Protein AF-A0A2T7PDR0-F1 (afdb_monomer)

Mean predicted aligned error: 11.72 Å

Secondary structure (DSSP, 8-state):
-------------PPPPPSS-SSEEGGG--TT-SEEEEEEE-TT-HHHHHHHHHHHHHHHHH-TTTEEEEEEE---TT-TTTSSSSHHHHHHHHHHHHTTTTHHHHHHHHHHTGGGGSTTTTTT--HHHHHHHHHHHHHHTT--HHHHHHHHTSHHHHHHHHHHHHHHHTS-TTHHHHHHHHHHHHHHHHHHHHHHHHHHTT-

Structure (mmCIF, N/CA/C/O backbone):
data_AF-A0A2T7PDR0-F1
#
_entry.id   AF-A0A2T7PDR0-F1
#
loop_
_atom_site.group_PDB
_atom_site.id
_atom_site.type_symbol
_atom_site.label_atom_id
_atom_site.label_alt_id
_atom_site.label_comp_id
_atom_site.label_asym_id
_atom_site.label_entity_id
_atom_site.label_seq_id
_atom_site.pdbx_PDB_ins_code
_atom_site.Cartn_x
_atom_site.Cartn_y
_atom_site.Cartn_z
_atom_site.occupancy
_atom_site.B_iso_or_equiv
_atom_site.auth_seq_id
_atom_site.auth_comp_id
_atom_site.auth_asym_id
_atom_site.auth_atom_id
_atom_site.pdbx_PDB_model_num
ATOM 1 N N . MET A 1 1 ? 4.004 51.619 28.335 1.00 43.44 1 MET A N 1
ATOM 2 C CA . MET A 1 1 ? 4.003 51.213 26.914 1.00 43.44 1 MET A CA 1
ATOM 3 C C . MET A 1 1 ? 4.763 49.902 26.809 1.00 43.44 1 MET A C 1
ATOM 5 O O . MET A 1 1 ? 5.969 49.913 27.007 1.00 43.44 1 MET A O 1
ATOM 9 N N . ALA A 1 2 ? 4.070 48.774 26.643 1.00 50.12 2 ALA A N 1
ATOM 10 C CA . ALA A 1 2 ? 4.710 47.463 26.528 1.00 50.12 2 ALA A CA 1
ATOM 11 C C . ALA A 1 2 ? 5.009 47.184 25.049 1.00 50.12 2 ALA A C 1
ATOM 13 O O . ALA A 1 2 ? 4.094 47.165 24.228 1.00 50.12 2 ALA A O 1
ATOM 14 N N . VAL A 1 3 ? 6.287 47.017 24.711 1.00 56.81 3 VAL A N 1
ATOM 15 C CA . VAL A 1 3 ? 6.728 46.675 23.355 1.00 56.81 3 VAL A CA 1
ATOM 16 C C . VAL A 1 3 ? 6.705 45.155 23.226 1.00 56.81 3 VAL A C 1
ATOM 18 O O . VAL A 1 3 ? 7.465 44.462 23.897 1.00 56.81 3 VAL A O 1
ATOM 21 N N . VAL A 1 4 ? 5.813 44.634 22.385 1.00 63.81 4 VAL A N 1
ATOM 22 C CA . VAL A 1 4 ? 5.743 43.206 22.054 1.00 63.81 4 VAL A CA 1
ATOM 23 C C . VAL A 1 4 ? 6.653 42.950 20.854 1.00 63.81 4 VAL A C 1
ATOM 25 O O . VAL A 1 4 ? 6.378 43.415 19.751 1.00 63.81 4 VAL A O 1
ATOM 28 N N . PHE A 1 5 ? 7.748 42.219 21.066 1.00 59.38 5 PHE A N 1
ATOM 29 C CA . PHE A 1 5 ? 8.613 41.739 19.988 1.00 59.38 5 PHE A CA 1
ATOM 30 C C . PHE A 1 5 ? 8.016 40.466 19.378 1.00 59.38 5 PHE A C 1
ATOM 32 O O . PHE A 1 5 ? 8.032 39.400 19.993 1.00 59.38 5 PHE A O 1
ATOM 39 N N . MET A 1 6 ? 7.486 40.574 18.159 1.00 68.19 6 MET A N 1
ATOM 40 C CA . MET A 1 6 ? 7.024 39.426 17.381 1.00 68.19 6 MET A CA 1
ATOM 41 C C . MET A 1 6 ? 8.220 38.766 16.688 1.00 68.19 6 MET A C 1
ATOM 43 O O . MET A 1 6 ? 8.761 39.285 15.714 1.00 68.19 6 MET A O 1
ATOM 47 N N . VAL A 1 7 ? 8.647 37.615 17.205 1.00 69.06 7 VAL A N 1
ATOM 48 C CA . VAL A 1 7 ? 9.691 36.790 16.585 1.00 69.06 7 VAL A CA 1
ATOM 49 C C . VAL A 1 7 ? 9.071 36.024 15.414 1.00 69.06 7 VAL A C 1
ATOM 51 O O . VAL A 1 7 ? 8.406 35.006 15.599 1.00 69.06 7 VAL A O 1
ATOM 54 N N . MET A 1 8 ? 9.276 36.527 14.195 1.00 64.69 8 MET A N 1
ATOM 55 C CA . MET A 1 8 ? 8.951 35.811 12.958 1.00 64.69 8 MET A CA 1
ATOM 56 C C . MET A 1 8 ? 9.948 34.664 12.770 1.00 64.69 8 MET A C 1
ATOM 58 O O . MET A 1 8 ? 11.078 34.865 12.328 1.00 64.69 8 MET A O 1
ATOM 62 N N . THR A 1 9 ? 9.545 33.447 13.125 1.00 66.12 9 THR A N 1
ATOM 63 C CA . THR A 1 9 ? 10.311 32.240 12.808 1.00 66.12 9 THR A CA 1
ATOM 64 C C . THR A 1 9 ? 10.103 31.886 11.336 1.00 66.12 9 THR A C 1
ATOM 66 O O . THR A 1 9 ? 8.992 31.590 10.902 1.00 66.12 9 THR A O 1
ATOM 69 N N . LEU A 1 10 ? 11.184 31.913 10.551 1.00 59.59 10 LEU A N 1
ATOM 70 C CA . LEU A 1 10 ? 11.212 31.366 9.193 1.00 59.59 10 LEU A CA 1
ATOM 71 C C . LEU A 1 10 ? 11.033 29.844 9.270 1.00 59.59 10 LEU A C 1
ATOM 73 O O . LEU A 1 10 ? 11.993 29.092 9.429 1.00 59.59 10 LEU A O 1
ATOM 77 N N . ALA A 1 11 ? 9.789 29.379 9.174 1.00 61.62 11 ALA A N 1
ATOM 78 C CA . ALA A 1 11 ? 9.500 27.969 8.979 1.00 61.62 11 ALA A CA 1
ATOM 79 C C . ALA A 1 11 ? 9.901 27.585 7.546 1.00 61.62 11 ALA A C 1
ATOM 81 O O . ALA A 1 11 ? 9.214 27.918 6.581 1.00 61.62 11 ALA A O 1
ATOM 82 N N . GLY A 1 12 ? 11.033 26.896 7.394 1.00 59.09 12 GLY A N 1
ATOM 83 C CA . GLY A 1 12 ? 11.427 26.310 6.117 1.00 59.09 12 GLY A CA 1
ATOM 84 C C . GLY A 1 12 ? 10.388 25.280 5.667 1.00 59.09 12 GLY A C 1
ATOM 85 O O . GLY A 1 12 ? 10.304 24.194 6.231 1.00 59.09 12 GLY A O 1
ATOM 86 N N . GLY A 1 13 ? 9.604 25.607 4.638 1.00 60.50 13 GLY A N 1
ATOM 87 C CA . GLY A 1 13 ? 8.587 24.727 4.046 1.00 60.50 13 GLY A CA 1
ATOM 88 C C . GLY A 1 13 ? 9.142 23.591 3.176 1.00 60.50 13 GLY A C 1
ATOM 89 O O . GLY A 1 13 ? 8.395 23.013 2.387 1.00 60.50 13 GLY A O 1
ATOM 90 N N . GLN A 1 14 ? 10.438 23.278 3.281 1.00 64.31 14 GLN A N 1
ATOM 91 C CA . GLN A 1 14 ? 11.083 22.240 2.478 1.00 64.31 14 GLN A CA 1
ATOM 92 C C . GLN A 1 14 ? 10.434 20.884 2.785 1.00 64.31 14 GLN A C 1
ATOM 94 O O . GLN A 1 14 ? 10.321 20.476 3.944 1.00 64.31 14 GLN A O 1
ATOM 99 N N . VAL A 1 15 ? 10.010 20.162 1.745 1.00 64.44 15 VAL A N 1
ATOM 100 C CA . VAL A 1 15 ? 9.604 18.762 1.904 1.00 64.44 15 VAL A CA 1
ATOM 101 C C . VAL A 1 15 ? 10.822 17.985 2.418 1.00 64.44 15 VAL A C 1
ATOM 103 O O . VAL A 1 15 ? 11.868 18.043 1.768 1.00 64.44 15 VAL A O 1
ATOM 106 N N . PRO A 1 16 ? 10.729 17.287 3.566 1.00 69.56 16 PRO A N 1
ATOM 107 C CA . PRO A 1 16 ? 11.837 16.486 4.063 1.00 69.56 16 PRO A CA 1
ATOM 108 C C . PRO A 1 16 ? 12.262 15.487 2.991 1.00 69.56 16 PRO A C 1
ATOM 110 O O . PRO A 1 16 ? 11.405 14.808 2.419 1.00 69.56 16 PRO A O 1
ATOM 113 N N . ILE A 1 17 ? 13.567 15.389 2.726 1.00 67.50 17 ILE A N 1
ATOM 114 C CA . ILE A 1 17 ? 14.097 14.362 1.828 1.00 67.50 17 ILE A CA 1
ATOM 115 C C . ILE A 1 17 ? 13.779 13.006 2.472 1.00 67.50 17 ILE A C 1
ATOM 117 O O . ILE A 1 17 ? 14.203 12.766 3.607 1.00 67.50 17 ILE A O 1
ATOM 121 N N . PRO A 1 18 ? 13.008 12.128 1.807 1.00 63.66 18 PRO A N 1
ATOM 122 C CA . PRO A 1 18 ? 12.705 10.819 2.357 1.00 63.66 18 PRO A CA 1
ATOM 123 C C . PRO A 1 18 ? 14.008 10.050 2.634 1.00 63.66 18 PRO A C 1
ATOM 125 O O . PRO A 1 18 ? 14.889 10.032 1.775 1.00 63.66 18 PRO A O 1
ATOM 128 N N . PRO A 1 19 ? 14.144 9.371 3.788 1.00 60.72 19 PRO A N 1
ATOM 129 C CA . PRO A 1 19 ? 15.370 8.641 4.137 1.00 60.72 19 PRO A CA 1
ATOM 130 C C . PRO A 1 19 ? 15.629 7.422 3.235 1.00 60.72 19 PRO A C 1
ATOM 132 O O . PRO A 1 19 ? 16.690 6.811 3.294 1.00 60.72 19 PRO A O 1
ATOM 135 N N . ARG A 1 20 ? 14.647 7.045 2.412 1.00 64.50 20 ARG A N 1
ATOM 136 C CA . ARG A 1 20 ? 14.706 5.967 1.426 1.00 64.50 20 ARG A CA 1
ATOM 137 C C . ARG A 1 20 ? 13.924 6.381 0.185 1.00 64.50 20 ARG A C 1
ATOM 139 O O . ARG A 1 20 ? 13.028 7.217 0.301 1.00 64.50 20 ARG A O 1
ATOM 146 N N . HIS A 1 21 ? 14.215 5.768 -0.966 1.00 67.31 21 HIS A N 1
ATOM 147 C CA . HIS A 1 21 ? 13.432 5.987 -2.185 1.00 67.31 21 HIS A CA 1
ATOM 148 C C . HIS A 1 21 ? 11.940 5.845 -1.864 1.00 67.31 21 HIS A C 1
ATOM 150 O O . HIS A 1 21 ? 11.524 4.862 -1.243 1.00 67.31 21 HIS A O 1
ATOM 156 N N . ALA A 1 22 ? 11.155 6.861 -2.218 1.00 74.19 22 ALA A N 1
ATOM 157 C CA . ALA A 1 22 ? 9.724 6.832 -1.976 1.00 74.19 22 ALA A CA 1
ATOM 158 C C . ALA A 1 22 ? 9.095 5.669 -2.770 1.00 74.19 22 ALA A C 1
ATOM 160 O O . ALA A 1 22 ? 9.606 5.269 -3.819 1.00 74.19 22 ALA A O 1
ATOM 161 N N . GLY A 1 23 ? 8.006 5.107 -2.243 1.00 87.50 23 GLY A N 1
ATOM 162 C CA . GLY A 1 23 ? 7.269 4.013 -2.877 1.00 87.50 23 GLY A CA 1
ATOM 163 C C . GLY A 1 23 ? 7.659 2.601 -2.423 1.00 87.50 23 GLY A C 1
ATOM 164 O O . GLY A 1 23 ? 8.516 2.395 -1.561 1.00 87.50 23 GLY A O 1
ATOM 165 N N . PHE A 1 24 ? 6.953 1.625 -2.987 1.00 91.81 24 PHE A N 1
ATOM 166 C CA . PHE A 1 24 ? 6.992 0.211 -2.630 1.00 91.81 24 PHE A CA 1
ATOM 167 C C . PHE A 1 24 ? 7.336 -0.624 -3.864 1.00 91.81 24 PHE A C 1
ATOM 169 O O . PHE A 1 24 ? 6.606 -0.619 -4.858 1.00 91.81 24 PHE A O 1
ATOM 176 N N . VAL A 1 25 ? 8.445 -1.353 -3.809 1.00 93.38 25 VAL A N 1
ATOM 177 C CA . VAL A 1 25 ? 8.973 -2.103 -4.957 1.00 93.38 25 VAL A CA 1
ATOM 178 C C . VAL A 1 25 ? 8.305 -3.467 -5.049 1.00 93.38 25 VAL A C 1
ATOM 180 O O . VAL A 1 25 ? 8.249 -4.201 -4.064 1.00 93.38 25 VAL A O 1
ATOM 183 N N . TYR A 1 26 ? 7.804 -3.825 -6.229 1.00 94.25 26 TYR A N 1
ATOM 184 C CA . TYR A 1 26 ? 7.233 -5.149 -6.451 1.00 94.25 26 TYR A CA 1
ATOM 185 C C . TYR A 1 26 ? 8.330 -6.207 -6.602 1.00 94.25 26 TYR A C 1
ATOM 187 O O . TYR A 1 26 ? 9.255 -6.013 -7.390 1.00 94.25 26 TYR A O 1
ATOM 195 N N . ARG A 1 27 ? 8.217 -7.327 -5.868 1.00 89.81 27 ARG A N 1
ATOM 196 C CA . ARG A 1 27 ? 9.061 -8.538 -6.007 1.00 89.81 27 ARG A CA 1
ATOM 197 C C . ARG A 1 27 ? 10.569 -8.258 -6.121 1.00 89.81 27 ARG A C 1
ATOM 199 O O . ARG A 1 27 ? 11.257 -8.895 -6.909 1.00 89.81 27 ARG A O 1
ATOM 206 N N . CYS A 1 28 ? 11.075 -7.297 -5.346 1.00 86.56 28 CYS A N 1
ATOM 207 C CA . CYS A 1 28 ? 12.492 -6.918 -5.352 1.00 86.56 28 CYS A CA 1
ATOM 208 C C . CYS A 1 28 ? 13.042 -6.545 -6.748 1.00 86.56 28 CYS A C 1
ATOM 210 O O . CYS A 1 28 ? 14.208 -6.807 -7.024 1.00 86.56 28 CYS A O 1
ATOM 212 N N . GLY A 1 29 ? 12.221 -5.934 -7.618 1.00 88.62 29 GLY A N 1
ATOM 213 C CA . GLY A 1 29 ? 12.628 -5.515 -8.967 1.00 88.62 29 GLY A CA 1
ATOM 214 C C . GLY A 1 29 ? 13.968 -4.779 -8.985 1.00 88.62 29 GLY A C 1
ATOM 215 O O . GLY A 1 29 ? 14.236 -3.968 -8.099 1.00 88.62 29 GLY A O 1
ATOM 216 N N . HIS A 1 30 ? 14.830 -5.050 -9.961 1.00 92.12 30 HIS A N 1
ATOM 217 C CA . HIS A 1 30 ? 16.217 -4.596 -9.905 1.00 92.12 30 HIS A CA 1
ATOM 218 C C . HIS A 1 30 ? 16.364 -3.101 -10.218 1.00 92.12 30 HIS A C 1
ATOM 220 O O . HIS A 1 30 ? 15.646 -2.542 -11.043 1.00 92.12 30 HIS A O 1
ATOM 226 N N . ASN A 1 31 ? 17.317 -2.431 -9.559 1.00 89.94 31 ASN A N 1
ATOM 227 C CA . ASN A 1 31 ? 17.592 -1.003 -9.790 1.00 89.94 31 ASN A CA 1
ATOM 228 C C . ASN A 1 31 ? 18.217 -0.720 -11.169 1.00 89.94 31 ASN A C 1
ATOM 230 O O . ASN A 1 31 ? 18.246 0.431 -11.585 1.00 89.94 31 ASN A O 1
ATOM 234 N N . ASN A 1 32 ? 18.761 -1.740 -11.835 1.00 93.12 32 ASN A N 1
ATOM 235 C CA . ASN A 1 32 ? 19.365 -1.651 -13.166 1.00 93.12 32 ASN A CA 1
ATOM 236 C C . ASN A 1 32 ? 18.404 -2.091 -14.283 1.00 93.12 32 ASN A C 1
ATOM 238 O O . ASN A 1 32 ? 18.835 -2.205 -15.432 1.00 93.12 32 ASN A O 1
ATOM 242 N N . ALA A 1 33 ? 17.133 -2.357 -13.961 1.00 93.44 33 ALA A N 1
ATOM 243 C CA . ALA A 1 33 ? 16.138 -2.680 -14.968 1.00 93.44 33 ALA A CA 1
ATOM 244 C C . ALA A 1 33 ? 16.003 -1.502 -15.956 1.00 93.44 33 ALA A C 1
ATOM 246 O O . ALA A 1 33 ? 15.905 -0.352 -15.530 1.00 93.44 33 ALA A O 1
ATOM 247 N N . PRO A 1 34 ? 15.966 -1.748 -17.275 1.00 94.69 34 PRO A N 1
ATOM 248 C CA . PRO A 1 34 ? 15.902 -0.685 -18.274 1.00 94.69 34 PRO A CA 1
ATOM 249 C C . PRO A 1 34 ? 14.582 0.099 -18.234 1.00 94.69 34 PRO A C 1
ATOM 251 O O . PRO A 1 34 ? 14.529 1.230 -18.712 1.00 94.69 34 PRO A O 1
ATOM 254 N N . ILE A 1 35 ? 13.511 -0.487 -17.685 1.00 94.12 35 ILE A N 1
ATOM 255 C CA . ILE A 1 35 ? 12.195 0.146 -17.574 1.00 94.12 35 ILE A CA 1
ATOM 256 C C . ILE A 1 35 ? 11.826 0.292 -16.099 1.00 94.12 35 ILE A C 1
ATOM 258 O O . ILE A 1 35 ? 11.708 -0.692 -15.369 1.00 94.12 35 ILE A O 1
ATOM 262 N N . HIS A 1 36 ? 11.579 1.531 -15.684 1.00 93.06 36 HIS A N 1
ATOM 263 C CA . HIS A 1 36 ? 11.012 1.862 -14.382 1.00 93.06 36 HIS A CA 1
ATOM 264 C C . HIS A 1 36 ? 9.554 2.268 -14.579 1.00 93.06 36 HIS A C 1
ATOM 266 O O . HIS A 1 36 ? 9.259 3.218 -15.304 1.00 93.06 36 HIS A O 1
ATOM 272 N N . PHE A 1 37 ? 8.645 1.517 -13.965 1.00 93.38 37 PHE A N 1
ATOM 273 C CA . PHE A 1 37 ? 7.217 1.789 -14.009 1.00 93.38 37 PHE A CA 1
ATOM 274 C C . PHE A 1 37 ? 6.763 2.268 -12.634 1.00 93.38 37 PHE A C 1
ATOM 276 O O . PHE A 1 37 ? 6.638 1.479 -11.697 1.00 93.38 37 PHE A O 1
ATOM 283 N N . ASP A 1 38 ? 6.485 3.563 -12.540 1.00 92.38 38 ASP A N 1
ATOM 284 C CA . ASP A 1 38 ? 5.930 4.179 -11.344 1.00 92.38 38 ASP A CA 1
ATOM 285 C C . ASP A 1 38 ? 4.396 4.193 -11.403 1.00 92.38 38 ASP A C 1
ATOM 287 O O . ASP A 1 38 ? 3.788 4.734 -12.330 1.00 92.38 38 ASP A O 1
ATOM 291 N N . LEU A 1 39 ? 3.764 3.566 -10.411 1.00 91.69 39 LEU A N 1
ATOM 292 C CA . LEU A 1 39 ? 2.315 3.443 -10.282 1.00 91.69 39 LEU A CA 1
ATOM 293 C C . LEU A 1 39 ? 1.831 4.273 -9.093 1.00 91.69 39 LEU A C 1
ATOM 295 O O . LEU A 1 39 ? 2.184 3.977 -7.957 1.00 91.69 39 LEU A O 1
ATOM 299 N N . TYR A 1 40 ? 0.971 5.259 -9.331 1.00 90.12 40 TYR A N 1
ATOM 300 C CA . TYR A 1 40 ? 0.360 6.077 -8.280 1.00 90.12 40 TYR A CA 1
ATOM 301 C C . TYR A 1 40 ? -1.083 5.628 -8.061 1.00 90.12 40 TYR A C 1
ATOM 303 O O . TYR A 1 40 ? -1.894 5.720 -8.980 1.00 90.12 40 TYR A O 1
ATOM 311 N N . ILE A 1 41 ? -1.403 5.119 -6.870 1.00 88.62 41 ILE A N 1
ATOM 312 C CA . ILE A 1 41 ? -2.735 4.574 -6.565 1.00 88.62 41 ILE A CA 1
ATOM 313 C C . ILE A 1 41 ? -3.246 5.000 -5.195 1.00 88.62 41 ILE A C 1
ATOM 315 O O . ILE A 1 41 ? -2.485 5.216 -4.252 1.00 88.62 41 ILE A O 1
ATOM 319 N N . ASP A 1 42 ? -4.567 5.015 -5.078 1.00 87.12 42 ASP A N 1
ATOM 320 C CA . ASP A 1 42 ? -5.286 5.078 -3.810 1.00 87.12 42 ASP A CA 1
ATOM 321 C C . ASP A 1 42 ? -5.952 3.724 -3.521 1.00 87.12 42 ASP A C 1
ATOM 323 O O . ASP A 1 42 ? -6.727 3.222 -4.337 1.00 87.12 42 ASP A O 1
ATOM 327 N N . LEU A 1 43 ? -5.702 3.150 -2.341 1.00 87.19 43 LEU A N 1
ATOM 328 C CA . LEU A 1 43 ? -6.299 1.887 -1.886 1.00 87.19 43 LEU A CA 1
ATOM 329 C C . LEU A 1 43 ? -7.797 2.011 -1.494 1.00 87.19 43 LEU A C 1
ATOM 331 O O . LEU A 1 43 ? -8.400 1.059 -0.991 1.00 87.19 43 LEU A O 1
ATOM 335 N N . THR A 1 44 ? -8.406 3.191 -1.640 1.00 80.12 44 THR A N 1
ATOM 336 C CA . THR A 1 44 ? -9.860 3.450 -1.537 1.00 80.12 44 THR A CA 1
ATOM 337 C C . THR A 1 44 ? -10.531 3.702 -2.886 1.00 80.12 44 THR A C 1
ATOM 339 O O . THR A 1 44 ? -11.758 3.679 -2.951 1.00 80.12 44 THR A O 1
ATOM 342 N N . CYS A 1 45 ? -9.759 3.881 -3.957 1.00 85.81 45 CYS A N 1
ATOM 343 C CA . CYS A 1 45 ? -10.301 4.202 -5.268 1.00 85.81 45 CYS A CA 1
ATOM 344 C C . CYS A 1 45 ? -10.633 2.931 -6.065 1.00 85.81 45 CYS A C 1
ATOM 346 O O . CYS A 1 45 ? -9.813 2.016 -6.188 1.00 85.81 45 CYS A O 1
ATOM 348 N N . SER A 1 46 ? -11.838 2.893 -6.634 1.00 86.56 46 SER A N 1
ATOM 349 C CA . SER A 1 46 ? -12.291 1.785 -7.482 1.00 86.56 46 SER A CA 1
ATOM 350 C C . SER A 1 46 ? -11.508 1.682 -8.800 1.00 86.56 46 SER A C 1
ATOM 352 O O . SER A 1 46 ? -11.193 0.575 -9.229 1.00 86.56 46 SER A O 1
ATOM 354 N N . ASP A 1 47 ? -11.075 2.800 -9.385 1.00 89.56 47 ASP A N 1
ATOM 355 C CA . ASP A 1 47 ? -10.233 2.776 -10.588 1.00 89.56 47 ASP A CA 1
ATOM 356 C C . ASP A 1 47 ? -8.851 2.178 -10.291 1.00 89.56 47 ASP A C 1
ATOM 358 O O . ASP A 1 47 ? -8.332 1.376 -11.069 1.00 89.56 47 ASP A O 1
ATOM 362 N N . SER A 1 48 ? -8.277 2.484 -9.120 1.00 90.06 48 SER A N 1
ATOM 363 C CA . SER A 1 48 ? -7.036 1.849 -8.658 1.00 90.06 48 SER A CA 1
ATOM 364 C C . SER A 1 48 ? -7.200 0.338 -8.488 1.00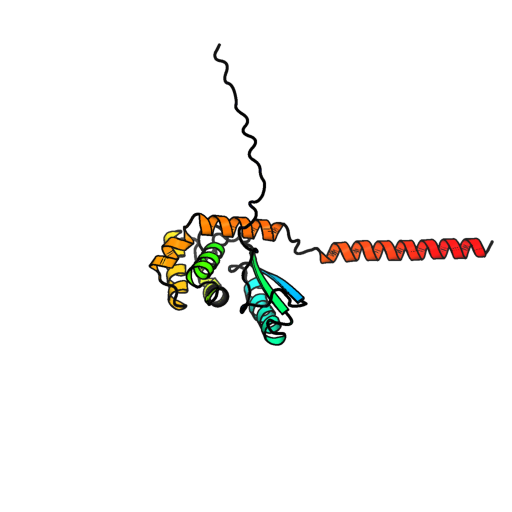 90.06 48 SER A C 1
ATOM 366 O O . SER A 1 48 ? -6.295 -0.413 -8.851 1.00 90.06 48 SER A O 1
ATOM 368 N N . LEU A 1 49 ? -8.348 -0.116 -7.963 1.00 89.75 49 LEU A N 1
ATOM 369 C CA . LEU A 1 49 ? -8.681 -1.540 -7.839 1.00 89.75 49 LEU A CA 1
ATOM 370 C C . LEU A 1 49 ? -8.690 -2.226 -9.212 1.00 89.75 49 LEU A C 1
ATOM 372 O O . LEU A 1 49 ? -8.169 -3.331 -9.340 1.00 89.75 49 LEU A O 1
ATOM 376 N N . VAL A 1 50 ? -9.252 -1.577 -10.234 1.00 92.69 50 VAL A N 1
ATOM 377 C CA . VAL A 1 50 ? -9.303 -2.118 -11.601 1.00 92.69 50 VAL A CA 1
ATOM 378 C C . VAL A 1 50 ? -7.918 -2.108 -12.261 1.00 92.69 50 VAL A C 1
ATOM 380 O O . VAL A 1 50 ? -7.538 -3.073 -12.928 1.00 92.69 50 VAL A O 1
ATOM 383 N N . ALA A 1 51 ? -7.129 -1.051 -12.060 1.00 92.62 51 ALA A N 1
ATOM 384 C CA . ALA A 1 51 ? -5.813 -0.901 -12.679 1.00 92.62 51 ALA A CA 1
ATOM 385 C C . ALA A 1 51 ? -4.739 -1.816 -12.059 1.00 92.62 51 ALA A C 1
ATOM 387 O O . ALA A 1 51 ? -3.903 -2.376 -12.775 1.00 92.62 51 ALA A O 1
ATOM 388 N N . PHE A 1 52 ? -4.756 -1.992 -10.735 1.00 91.88 52 PHE A N 1
ATOM 389 C CA . PHE A 1 52 ? -3.689 -2.657 -9.982 1.00 91.88 52 PHE A CA 1
ATOM 390 C C . PHE A 1 52 ? -3.375 -4.097 -10.448 1.00 91.88 52 PHE A C 1
ATOM 392 O O . PHE A 1 52 ? -2.195 -4.402 -10.652 1.00 91.88 52 PHE A O 1
ATOM 399 N N . PRO A 1 53 ? -4.359 -4.990 -10.690 1.00 94.44 53 PRO A N 1
ATOM 400 C CA . PRO A 1 53 ? -4.092 -6.334 -11.202 1.00 94.44 53 PRO A CA 1
ATOM 401 C C . PRO A 1 53 ? -3.438 -6.329 -12.586 1.00 94.44 53 PRO A C 1
ATOM 403 O O . PRO A 1 53 ? -2.560 -7.147 -12.854 1.00 94.44 53 PRO A O 1
ATOM 406 N N . THR A 1 54 ? -3.844 -5.407 -13.461 1.00 94.81 54 THR A N 1
ATOM 407 C CA . THR A 1 54 ? -3.316 -5.304 -14.827 1.00 94.81 54 THR A CA 1
ATOM 408 C C . THR A 1 54 ? -1.853 -4.879 -14.814 1.00 94.81 54 THR A C 1
ATOM 410 O O . THR A 1 54 ? -1.022 -5.530 -15.445 1.00 94.81 54 THR A O 1
ATOM 413 N N . VAL A 1 55 ? -1.506 -3.852 -14.034 1.00 94.12 55 VAL A N 1
ATOM 414 C CA . VAL A 1 55 ? -0.112 -3.390 -13.913 1.00 94.12 55 VAL A CA 1
ATOM 415 C C . VAL A 1 55 ? 0.780 -4.474 -13.299 1.00 94.12 55 VAL A C 1
ATOM 417 O O . VAL A 1 55 ? 1.910 -4.675 -13.745 1.00 94.12 55 VAL A O 1
ATOM 420 N N . ARG A 1 56 ? 0.263 -5.250 -12.339 1.00 95.00 56 ARG A N 1
ATOM 421 C CA . ARG A 1 56 ? 0.988 -6.404 -11.789 1.00 95.00 56 ARG A CA 1
ATOM 422 C C . ARG A 1 56 ? 1.245 -7.495 -12.822 1.00 95.00 56 ARG A C 1
ATOM 424 O O . ARG A 1 56 ? 2.369 -7.973 -12.900 1.00 95.00 56 ARG A O 1
ATOM 431 N N . LYS A 1 57 ? 0.252 -7.844 -13.649 1.00 95.88 57 LYS A N 1
ATOM 432 C CA . LYS A 1 57 ? 0.433 -8.815 -14.745 1.00 95.88 57 LYS A CA 1
ATOM 433 C C . LYS A 1 57 ? 1.521 -8.372 -15.724 1.00 95.88 57 LYS A C 1
ATOM 435 O O . LYS A 1 57 ? 2.289 -9.206 -16.189 1.00 95.88 57 LYS A O 1
ATOM 440 N N . VAL A 1 58 ? 1.614 -7.071 -16.008 1.00 95.50 58 VAL A N 1
ATOM 441 C CA . VAL A 1 58 ? 2.691 -6.507 -16.837 1.00 95.50 58 VAL A CA 1
ATOM 442 C C . VAL A 1 58 ? 4.052 -6.708 -16.166 1.00 95.50 58 VAL A C 1
ATOM 444 O O . VAL A 1 58 ? 4.976 -7.202 -16.807 1.00 95.50 58 VAL A O 1
ATOM 447 N N . ALA A 1 59 ? 4.178 -6.390 -14.876 1.00 95.56 59 ALA A N 1
ATOM 448 C CA . ALA A 1 59 ? 5.426 -6.602 -14.144 1.00 95.56 59 ALA A CA 1
ATOM 449 C C . ALA A 1 59 ? 5.828 -8.084 -14.067 1.00 95.56 59 ALA A C 1
ATOM 451 O O . ALA A 1 59 ? 6.997 -8.409 -14.262 1.00 95.56 59 ALA A O 1
ATOM 452 N N . ASP A 1 60 ? 4.861 -8.979 -13.861 1.00 95.94 60 ASP A N 1
ATOM 453 C CA . ASP A 1 60 ? 5.086 -10.426 -13.853 1.00 95.94 60 ASP A CA 1
ATOM 454 C C . ASP A 1 60 ? 5.524 -10.957 -15.224 1.00 95.94 60 ASP A C 1
ATOM 456 O O . ASP A 1 60 ? 6.385 -11.829 -15.293 1.00 95.94 60 ASP A O 1
ATOM 460 N N . HIS A 1 61 ? 4.969 -10.420 -16.315 1.00 96.81 61 HIS A N 1
ATOM 461 C CA . HIS A 1 61 ? 5.322 -10.829 -17.673 1.00 96.81 61 HIS A CA 1
ATOM 462 C C . HIS A 1 61 ? 6.769 -10.472 -18.045 1.00 96.81 61 HIS A C 1
ATOM 464 O O . HIS A 1 61 ? 7.466 -11.281 -18.654 1.00 96.81 61 HIS A O 1
ATOM 470 N N . TYR A 1 62 ? 7.223 -9.264 -17.695 1.00 95.62 62 TYR A N 1
ATOM 471 C CA . TYR A 1 62 ? 8.570 -8.799 -18.045 1.00 95.62 62 TYR A CA 1
ATOM 472 C C . TYR A 1 62 ? 9.648 -9.251 -17.055 1.00 95.62 62 TYR A C 1
ATOM 474 O O . TYR A 1 62 ? 10.802 -9.424 -17.455 1.00 95.62 62 TYR A O 1
ATOM 482 N N . GLY A 1 63 ? 9.283 -9.464 -15.790 1.00 94.81 63 GLY A N 1
ATOM 483 C CA . GLY A 1 63 ? 10.203 -9.864 -14.734 1.00 94.81 63 GLY A CA 1
ATOM 484 C C . GLY A 1 63 ? 11.087 -8.721 -14.205 1.00 94.81 63 GLY A C 1
ATOM 485 O O . GLY A 1 63 ? 11.178 -7.648 -14.813 1.00 94.81 63 GLY A O 1
ATOM 486 N N . PRO A 1 64 ? 11.762 -8.953 -13.063 1.00 94.81 64 PRO A N 1
ATOM 487 C CA . PRO A 1 64 ? 12.472 -7.921 -12.303 1.00 94.81 64 PRO A CA 1
ATOM 488 C C . PRO A 1 64 ? 13.706 -7.344 -13.013 1.00 94.81 64 PRO A C 1
ATOM 490 O O . PRO A 1 64 ? 14.126 -6.242 -12.666 1.00 94.81 64 PRO A O 1
ATOM 493 N N . ASP A 1 65 ? 14.266 -8.058 -13.996 1.00 94.62 65 ASP A N 1
ATOM 494 C CA . ASP A 1 65 ? 15.427 -7.622 -14.787 1.00 94.62 65 ASP A CA 1
ATOM 495 C C . ASP A 1 65 ? 15.070 -6.621 -15.887 1.00 94.62 65 ASP A C 1
ATOM 497 O O . ASP A 1 65 ? 15.916 -5.840 -16.316 1.00 94.62 65 ASP A O 1
ATOM 501 N N . LYS A 1 66 ? 13.830 -6.665 -16.386 1.00 95.25 66 LYS A N 1
ATOM 502 C CA . LYS A 1 66 ? 13.383 -5.828 -17.508 1.00 95.25 66 LYS A CA 1
ATOM 503 C C . LYS A 1 66 ? 12.493 -4.686 -17.053 1.00 95.25 66 LYS A C 1
ATOM 505 O O . LYS A 1 66 ? 12.559 -3.610 -17.643 1.00 95.25 66 LYS A O 1
ATOM 510 N N . LEU A 1 67 ? 11.677 -4.916 -16.024 1.00 95.75 67 LEU A N 1
ATOM 511 C CA . LEU A 1 67 ? 10.731 -3.937 -15.514 1.00 95.75 67 LEU A CA 1
ATOM 512 C C . LEU A 1 67 ? 10.747 -3.900 -13.988 1.00 95.75 67 LEU A C 1
ATOM 514 O O . LEU A 1 67 ? 10.413 -4.875 -13.314 1.00 95.75 67 LEU A O 1
ATOM 518 N N . ARG A 1 68 ? 11.044 -2.723 -13.439 1.00 95.06 68 ARG A N 1
ATOM 519 C CA . ARG A 1 68 ? 10.883 -2.433 -12.017 1.00 95.06 68 ARG A CA 1
ATOM 520 C C . ARG A 1 68 ? 9.585 -1.669 -11.785 1.00 95.06 68 ARG A C 1
ATOM 522 O O . ARG A 1 68 ? 9.477 -0.504 -12.156 1.00 95.06 68 ARG A O 1
ATOM 529 N N . LEU A 1 69 ? 8.620 -2.315 -11.131 1.00 95.56 69 LEU A N 1
ATOM 530 C CA . LEU A 1 69 ? 7.380 -1.677 -10.690 1.00 95.56 69 LEU A CA 1
ATOM 531 C C . LEU A 1 69 ? 7.567 -1.065 -9.295 1.00 95.56 69 LEU A C 1
ATOM 533 O O . LEU A 1 69 ? 7.830 -1.787 -8.327 1.00 95.56 69 LEU A O 1
ATOM 537 N N . THR A 1 70 ? 7.381 0.250 -9.191 1.00 94.00 70 THR A N 1
ATOM 538 C CA . THR A 1 70 ? 7.371 0.986 -7.921 1.00 94.00 70 THR A CA 1
ATOM 539 C C . THR A 1 70 ? 5.994 1.599 -7.709 1.00 94.00 70 THR A C 1
ATOM 541 O O . THR A 1 70 ? 5.526 2.397 -8.512 1.00 94.00 70 THR A O 1
ATOM 544 N N . THR A 1 71 ? 5.327 1.235 -6.617 1.00 92.50 71 THR A N 1
ATOM 545 C CA . THR A 1 71 ? 3.999 1.764 -6.291 1.00 92.50 71 THR A CA 1
ATOM 546 C C . THR A 1 71 ? 4.109 2.887 -5.268 1.00 92.50 71 THR A C 1
ATOM 548 O O . THR A 1 71 ? 4.701 2.710 -4.205 1.00 92.50 71 THR A O 1
ATOM 551 N N . PHE A 1 72 ? 3.495 4.024 -5.552 1.00 90.62 72 PHE A N 1
ATOM 552 C CA . PHE A 1 72 ? 3.370 5.178 -4.677 1.00 90.62 72 PHE A CA 1
ATOM 553 C C . PHE A 1 72 ? 1.916 5.312 -4.249 1.00 90.62 72 PHE A C 1
ATOM 555 O O . PHE A 1 72 ? 0.999 5.260 -5.070 1.00 90.62 72 PHE A O 1
ATOM 562 N N . LEU A 1 73 ? 1.698 5.486 -2.951 1.00 88.31 73 LEU A N 1
ATOM 563 C CA . LEU A 1 73 ? 0.353 5.671 -2.435 1.00 88.31 73 LEU A CA 1
ATOM 564 C C . LEU A 1 73 ? -0.013 7.149 -2.438 1.00 88.31 73 LEU A C 1
ATOM 566 O O . LEU A 1 73 ? 0.681 7.978 -1.849 1.00 88.31 73 LEU A O 1
ATOM 570 N N . PHE A 1 74 ? -1.128 7.452 -3.090 1.00 84.50 74 PHE A N 1
ATOM 571 C CA . PHE A 1 74 ? -1.660 8.793 -3.248 1.00 84.50 74 PHE A CA 1
ATOM 572 C C . PHE A 1 74 ? -3.069 8.854 -2.666 1.00 84.50 74 PHE A C 1
ATOM 574 O O . PHE A 1 74 ? -4.052 8.632 -3.361 1.00 84.50 74 PHE A O 1
ATOM 581 N N . ALA A 1 75 ? -3.153 9.113 -1.362 1.00 80.00 75 ALA A N 1
ATOM 582 C CA . ALA A 1 75 ? -4.419 9.330 -0.673 1.00 80.00 75 ALA A CA 1
ATOM 583 C C . ALA A 1 75 ? -5.168 10.530 -1.278 1.00 80.00 75 ALA A C 1
ATOM 585 O O . ALA A 1 75 ? -4.703 11.668 -1.169 1.00 80.00 75 ALA A O 1
ATOM 586 N N . LEU A 1 76 ? -6.316 10.286 -1.907 1.00 76.69 76 LEU A N 1
ATOM 587 C CA . LEU A 1 76 ? -7.162 11.337 -2.460 1.00 76.69 76 LEU A CA 1
ATOM 588 C C . LEU A 1 76 ? -7.913 12.053 -1.321 1.00 76.69 76 LEU A C 1
ATOM 590 O O . LEU A 1 76 ? -8.454 11.394 -0.430 1.00 76.69 76 LEU A O 1
ATOM 594 N N . PRO A 1 77 ? -7.993 13.397 -1.337 1.00 69.00 77 PRO A N 1
ATOM 595 C CA . PRO A 1 77 ? -8.539 14.185 -0.225 1.00 69.00 77 PRO A CA 1
ATOM 596 C C . PRO A 1 77 ? -10.053 14.017 -0.019 1.00 69.00 77 PRO A C 1
ATOM 598 O O . PRO A 1 77 ? -10.587 14.479 0.983 1.00 69.00 77 PRO A O 1
ATOM 601 N N . TYR A 1 78 ? -10.748 13.365 -0.953 1.00 65.56 78 TYR A N 1
ATOM 602 C CA . TYR A 1 78 ? -12.199 13.165 -0.916 1.00 65.56 78 TYR A CA 1
ATOM 603 C C . TYR A 1 78 ? -12.622 11.888 -0.180 1.00 65.56 78 TYR A C 1
ATOM 605 O O . TYR A 1 78 ? -13.811 11.694 0.046 1.00 65.56 78 TYR A O 1
ATOM 613 N N . HIS A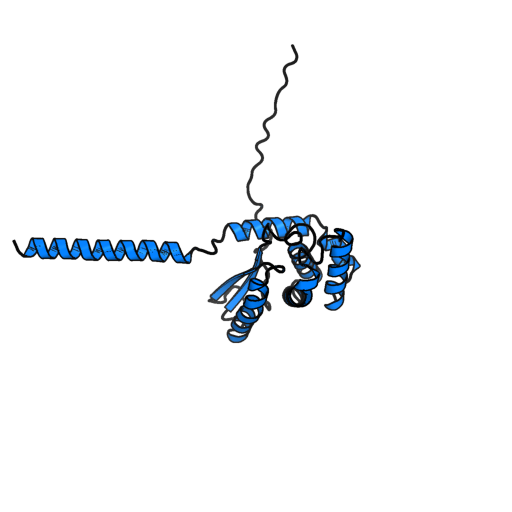 1 79 ? -11.669 11.032 0.200 1.00 65.56 79 HIS A N 1
ATOM 614 C CA . HIS A 1 79 ? -11.930 9.788 0.919 1.00 65.56 79 HIS A CA 1
ATOM 615 C C . HIS A 1 79 ? -11.543 9.944 2.392 1.00 65.56 79 HIS A C 1
ATOM 617 O O . HIS A 1 79 ? -10.370 10.123 2.731 1.00 65.56 79 HIS A O 1
ATOM 623 N N . ARG A 1 80 ? -12.531 9.828 3.288 1.00 66.00 80 ARG A N 1
ATOM 624 C CA . ARG A 1 80 ? -12.413 10.037 4.744 1.00 66.00 80 ARG A CA 1
ATOM 625 C C . ARG A 1 80 ? -11.290 9.202 5.362 1.00 66.00 80 ARG A C 1
ATOM 627 O O . ARG A 1 80 ? -10.600 9.664 6.264 1.00 66.00 80 ARG A O 1
ATOM 634 N N . ASN A 1 81 ? -11.062 8.005 4.822 1.00 63.50 81 ASN A N 1
ATOM 635 C CA . ASN A 1 81 ? -10.071 7.050 5.327 1.00 63.50 81 ASN A CA 1
ATOM 636 C C . ASN A 1 81 ? -8.793 6.962 4.473 1.00 63.50 81 ASN A C 1
ATOM 638 O O . ASN A 1 81 ? -7.985 6.051 4.683 1.00 63.50 81 ASN A O 1
ATOM 642 N N . ALA A 1 82 ? -8.604 7.844 3.486 1.00 59.59 82 ALA A N 1
ATOM 643 C CA . ALA A 1 82 ? -7.430 7.777 2.616 1.00 59.59 82 ALA A CA 1
ATOM 644 C C . ALA A 1 82 ? -6.154 8.237 3.335 1.00 59.59 82 ALA A C 1
ATOM 646 O O . ALA A 1 82 ? -5.127 7.564 3.237 1.00 59.59 82 ALA A O 1
ATOM 647 N N . TYR A 1 83 ? -6.223 9.328 4.107 1.00 62.19 83 TYR A N 1
ATOM 648 C CA . TYR A 1 83 ? -5.062 9.889 4.809 1.00 62.19 83 TYR A CA 1
ATOM 649 C C . TYR A 1 83 ? -5.035 9.586 6.314 1.00 62.19 83 TYR A C 1
ATOM 651 O O . TYR A 1 83 ? -3.992 9.194 6.831 1.00 62.19 83 TYR A O 1
ATOM 659 N N . ALA A 1 84 ? -6.154 9.776 7.023 1.00 50.03 84 ALA A N 1
ATOM 660 C CA . ALA A 1 84 ? -6.094 10.046 8.461 1.00 50.03 84 ALA A CA 1
ATOM 661 C C . ALA A 1 84 ? -5.934 8.823 9.379 1.00 50.03 84 ALA A C 1
ATOM 663 O O . ALA A 1 84 ? -5.452 9.009 10.490 1.00 50.03 84 ALA A O 1
ATOM 664 N N . THR A 1 85 ? -6.239 7.587 8.957 1.00 44.41 85 THR A N 1
ATOM 665 C CA . THR A 1 85 ? -6.258 6.500 9.963 1.00 44.41 85 THR A CA 1
ATOM 666 C C . THR A 1 85 ? -5.859 5.106 9.474 1.00 44.41 85 THR A C 1
ATOM 668 O O . THR A 1 85 ? -5.899 4.174 10.273 1.00 44.41 85 THR A O 1
ATOM 671 N N . THR A 1 86 ? -5.547 4.849 8.190 1.00 51.62 86 THR A N 1
ATOM 672 C CA . THR A 1 86 ? -5.791 3.461 7.733 1.00 51.62 86 THR A CA 1
ATOM 673 C C . THR A 1 86 ? -4.896 2.859 6.650 1.00 51.62 86 THR A C 1
ATOM 675 O O . THR A 1 86 ? -4.272 1.823 6.876 1.00 51.62 86 THR A O 1
ATOM 678 N N . LYS A 1 87 ? -4.837 3.419 5.442 1.00 59.53 87 LYS A N 1
ATOM 679 C CA . LYS A 1 87 ? -4.386 2.606 4.295 1.00 59.53 87 LYS A CA 1
ATOM 680 C C . LYS A 1 87 ? -2.958 2.884 3.859 1.00 59.53 87 LYS A C 1
ATOM 682 O O . LYS A 1 87 ? -2.193 1.940 3.664 1.00 59.53 87 LYS A O 1
ATOM 687 N N . VAL A 1 88 ? -2.586 4.162 3.763 1.00 63.03 88 VAL A N 1
ATOM 688 C CA . VAL A 1 88 ? -1.207 4.566 3.446 1.00 63.03 88 VAL A CA 1
ATOM 689 C C . VAL A 1 88 ? -0.281 4.284 4.625 1.00 63.03 88 VAL A C 1
ATOM 691 O O . VAL A 1 88 ? 0.778 3.684 4.456 1.00 63.03 88 VAL A O 1
ATOM 694 N N . THR A 1 89 ? -0.714 4.627 5.837 1.00 70.69 89 THR A N 1
ATOM 695 C CA . THR A 1 89 ? 0.008 4.287 7.067 1.00 70.69 89 THR A CA 1
ATOM 696 C C . THR A 1 89 ? 0.034 2.778 7.308 1.00 70.69 89 THR A C 1
ATOM 698 O O . THR A 1 89 ? 1.087 2.245 7.641 1.00 70.69 89 THR A O 1
ATOM 701 N N . GLY A 1 90 ? -1.068 2.066 7.039 1.00 81.19 90 GLY A N 1
ATOM 702 C CA . GLY A 1 90 ? -1.113 0.602 7.094 1.00 81.19 90 GLY A CA 1
ATOM 703 C C . GLY A 1 90 ? -0.114 -0.054 6.139 1.00 81.19 90 GLY A C 1
ATOM 704 O O . GLY A 1 90 ? 0.618 -0.951 6.540 1.00 81.19 90 GLY A O 1
ATOM 705 N N . ALA A 1 91 ? 0.007 0.449 4.908 1.00 89.94 91 ALA A N 1
ATOM 706 C CA . ALA A 1 91 ? 1.002 -0.035 3.955 1.00 89.94 91 ALA A CA 1
ATOM 707 C C . ALA A 1 91 ? 2.440 0.164 4.441 1.00 89.94 91 ALA A C 1
ATOM 709 O O . ALA A 1 91 ? 3.240 -0.764 4.371 1.00 89.94 91 ALA A O 1
ATOM 710 N N . HIS A 1 92 ? 2.766 1.348 4.967 1.00 90.81 92 HIS A N 1
ATOM 711 C CA . HIS A 1 92 ? 4.080 1.599 5.558 1.00 90.81 92 HIS A CA 1
ATOM 712 C C . HIS A 1 92 ? 4.331 0.739 6.804 1.00 90.81 92 HIS A C 1
ATOM 714 O O . HIS A 1 92 ? 5.446 0.259 6.981 1.00 90.81 92 HIS A O 1
ATOM 720 N N . ALA A 1 93 ? 3.316 0.499 7.638 1.00 92.12 93 ALA A N 1
ATOM 721 C CA . ALA A 1 93 ? 3.424 -0.383 8.796 1.00 92.12 93 ALA A CA 1
ATOM 722 C C . ALA A 1 93 ? 3.725 -1.830 8.374 1.00 92.12 93 ALA A C 1
ATOM 724 O O . ALA A 1 93 ? 4.694 -2.408 8.863 1.00 92.12 93 ALA A O 1
ATOM 725 N N . VAL A 1 94 ? 2.964 -2.393 7.424 1.00 93.62 94 VAL A N 1
ATOM 726 C CA . VAL A 1 94 ? 3.238 -3.734 6.873 1.00 93.62 94 VAL A CA 1
ATOM 727 C C . VAL A 1 94 ? 4.630 -3.789 6.254 1.00 93.62 94 VAL A C 1
ATOM 729 O O . VAL A 1 94 ? 5.374 -4.735 6.504 1.00 93.62 94 VAL A O 1
ATOM 732 N N . ASP A 1 95 ? 5.012 -2.777 5.479 1.00 93.12 95 ASP A N 1
ATOM 733 C CA . ASP A 1 95 ? 6.314 -2.727 4.818 1.00 93.12 95 ASP A CA 1
ATOM 734 C C . ASP A 1 95 ? 7.477 -2.729 5.817 1.00 93.12 95 ASP A C 1
ATOM 736 O O . ASP A 1 95 ? 8.428 -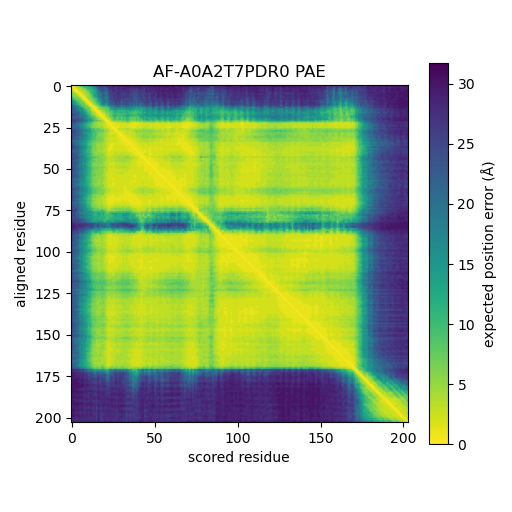3.487 5.642 1.00 93.12 95 ASP A O 1
ATOM 740 N N . ILE A 1 96 ? 7.374 -1.952 6.900 1.00 92.56 96 ILE A N 1
ATOM 741 C CA . ILE A 1 96 ? 8.378 -1.910 7.971 1.00 92.56 96 ILE A CA 1
ATOM 742 C C . ILE A 1 96 ? 8.442 -3.249 8.711 1.00 92.56 96 ILE A C 1
ATOM 744 O O . ILE A 1 96 ? 9.531 -3.797 8.883 1.00 92.56 96 ILE A O 1
ATOM 748 N N . ILE A 1 97 ? 7.293 -3.793 9.125 1.00 95.25 97 ILE A N 1
ATOM 749 C CA . ILE A 1 97 ? 7.225 -5.036 9.911 1.00 95.25 97 ILE A CA 1
ATOM 750 C C . ILE A 1 97 ? 7.762 -6.222 9.106 1.00 95.25 97 ILE A C 1
ATOM 752 O O . ILE A 1 97 ? 8.500 -7.057 9.622 1.00 95.25 97 ILE A O 1
ATOM 756 N N . THR A 1 98 ? 7.410 -6.285 7.824 1.00 94.31 98 THR A N 1
ATOM 757 C CA . THR A 1 98 ? 7.663 -7.452 6.965 1.00 94.31 98 THR A CA 1
ATOM 758 C C . THR A 1 98 ? 8.856 -7.263 6.036 1.00 94.31 98 THR A C 1
ATOM 760 O O . THR A 1 98 ? 9.138 -8.135 5.214 1.00 94.31 98 THR A O 1
ATOM 763 N N . ARG A 1 99 ? 9.556 -6.124 6.147 1.00 92.25 99 ARG A N 1
ATOM 764 C CA . ARG A 1 99 ? 10.657 -5.718 5.259 1.00 92.25 99 ARG A CA 1
ATOM 765 C C . ARG A 1 99 ? 10.263 -5.787 3.777 1.00 92.25 99 ARG A C 1
ATOM 767 O O . ARG A 1 99 ? 11.025 -6.261 2.941 1.00 92.25 99 ARG A O 1
ATOM 774 N N . GLY A 1 100 ? 9.045 -5.348 3.469 1.00 90.50 100 GLY A N 1
ATOM 775 C CA . GLY A 1 100 ? 8.494 -5.290 2.114 1.00 90.50 100 GLY A CA 1
ATOM 776 C C . GLY A 1 100 ? 7.867 -6.580 1.577 1.00 90.50 100 GLY A C 1
ATOM 777 O O . GLY A 1 100 ? 7.213 -6.535 0.535 1.00 90.50 100 GLY A O 1
ATOM 778 N N . ASN A 1 101 ? 8.003 -7.717 2.269 1.00 92.44 101 ASN A N 1
ATOM 779 C CA . ASN A 1 101 ? 7.569 -9.014 1.737 1.00 92.44 101 ASN A CA 1
ATOM 780 C C . ASN A 1 101 ? 6.044 -9.103 1.534 1.00 92.44 101 ASN A C 1
ATOM 782 O O . ASN A 1 101 ? 5.568 -9.668 0.552 1.00 92.44 101 ASN A O 1
ATOM 786 N N . LEU A 1 102 ? 5.261 -8.510 2.442 1.00 95.44 102 LEU A N 1
ATOM 787 C CA . LEU A 1 102 ? 3.796 -8.596 2.406 1.00 95.44 102 LEU A CA 1
ATOM 788 C C . LEU A 1 102 ? 3.114 -7.322 1.901 1.00 95.44 102 LEU A C 1
ATOM 790 O O . LEU A 1 102 ? 1.888 -7.263 1.863 1.00 95.44 102 LEU A O 1
ATOM 794 N N . THR A 1 103 ? 3.865 -6.312 1.461 1.00 93.56 103 THR A N 1
ATOM 795 C CA . THR A 1 103 ? 3.307 -5.003 1.091 1.00 93.56 103 THR A CA 1
ATOM 796 C C . THR A 1 103 ? 2.306 -5.089 -0.070 1.00 93.56 103 THR A C 1
ATOM 798 O O . THR A 1 103 ? 1.216 -4.525 -0.002 1.00 93.56 103 THR A O 1
ATOM 801 N N . TYR A 1 104 ? 2.613 -5.848 -1.126 1.00 94.12 104 TYR A N 1
ATOM 802 C CA . TYR A 1 104 ? 1.679 -6.019 -2.251 1.00 94.12 104 TYR A CA 1
ATOM 803 C C . TYR A 1 104 ? 0.518 -6.970 -1.926 1.00 94.12 104 TYR A C 1
ATOM 805 O O . TYR A 1 104 ? -0.569 -6.827 -2.492 1.00 94.12 104 TYR A O 1
ATOM 813 N N . THR A 1 105 ? 0.717 -7.905 -0.994 1.00 95.12 105 THR A N 1
ATOM 814 C CA . THR A 1 105 ? -0.358 -8.744 -0.441 1.00 95.12 105 THR A CA 1
ATOM 815 C C . THR A 1 105 ? -1.327 -7.896 0.379 1.00 95.12 105 THR A C 1
ATOM 817 O O . THR A 1 105 ? -2.541 -8.046 0.247 1.00 95.12 105 THR A O 1
ATOM 820 N N . TRP A 1 106 ? -0.811 -6.939 1.151 1.00 93.62 106 TRP A N 1
ATOM 821 C CA . TRP A 1 106 ? -1.609 -5.936 1.847 1.00 93.62 106 TRP A CA 1
ATOM 822 C C . TRP A 1 106 ? -2.435 -5.095 0.872 1.00 93.62 106 TRP A C 1
ATOM 824 O O . TRP A 1 106 ? -3.640 -4.970 1.068 1.00 93.62 106 TRP A O 1
ATOM 834 N N . PHE A 1 107 ? -1.846 -4.598 -0.224 1.00 93.38 107 PHE A N 1
ATOM 835 C CA . PHE A 1 107 ? -2.601 -3.858 -1.247 1.00 93.38 107 PHE A CA 1
ATOM 836 C C . PHE A 1 107 ? -3.773 -4.673 -1.790 1.00 93.38 107 PHE A C 1
ATOM 838 O O . PHE A 1 107 ? -4.904 -4.195 -1.784 1.00 93.38 107 PHE A O 1
ATOM 845 N N . ALA A 1 108 ? -3.522 -5.921 -2.197 1.00 93.06 108 ALA A N 1
ATOM 846 C CA . ALA A 1 108 ? -4.568 -6.816 -2.683 1.00 93.06 108 ALA A CA 1
ATOM 847 C C . ALA A 1 108 ? -5.649 -7.077 -1.619 1.00 93.06 108 ALA A C 1
ATOM 849 O O . ALA A 1 108 ? -6.836 -7.064 -1.928 1.00 93.06 108 ALA A O 1
ATOM 850 N N . THR A 1 109 ? -5.252 -7.251 -0.358 1.00 93.00 109 THR A N 1
ATOM 851 C CA . THR A 1 109 ? -6.175 -7.487 0.762 1.00 93.00 109 THR A CA 1
ATOM 852 C C . THR A 1 109 ? -7.068 -6.277 1.019 1.00 93.00 109 THR A C 1
ATOM 854 O O . THR A 1 109 ? -8.280 -6.430 1.164 1.00 93.00 109 THR A O 1
ATOM 857 N N . VAL A 1 110 ? -6.506 -5.066 1.016 1.00 90.94 110 VAL A N 1
ATOM 858 C CA . VAL A 1 110 ? -7.280 -3.826 1.166 1.00 90.94 110 VAL A CA 1
ATOM 859 C C . VAL A 1 110 ? -8.226 -3.628 -0.016 1.00 90.94 110 VAL A C 1
ATOM 861 O O . VAL A 1 110 ? -9.383 -3.269 0.192 1.00 90.94 110 VAL A O 1
ATOM 864 N N . PHE A 1 111 ? -7.768 -3.902 -1.237 1.00 90.50 111 PHE A N 1
ATOM 865 C CA . PHE A 1 111 ? -8.593 -3.841 -2.442 1.00 90.50 111 PHE A CA 1
ATOM 866 C C . PHE A 1 111 ? -9.770 -4.823 -2.399 1.00 90.50 111 PHE A C 1
ATOM 868 O O . PHE A 1 111 ? -10.904 -4.426 -2.656 1.00 90.50 111 PHE A O 1
ATOM 875 N N . ASN A 1 112 ? -9.540 -6.064 -1.969 1.00 92.25 112 ASN A N 1
ATOM 876 C CA . ASN A 1 112 ? -10.598 -7.065 -1.798 1.00 92.25 112 ASN A CA 1
ATOM 877 C C . ASN A 1 112 ? -11.611 -6.689 -0.703 1.00 92.25 112 ASN A C 1
ATOM 879 O O . ASN A 1 112 ? -12.740 -7.167 -0.717 1.00 92.25 112 ASN A O 1
ATOM 883 N N . ASN A 1 113 ? -11.228 -5.816 0.232 1.00 91.44 113 ASN A N 1
ATOM 884 C CA . ASN A 1 113 ? -12.061 -5.376 1.352 1.00 91.44 113 ASN A CA 1
ATOM 885 C C . ASN A 1 113 ? -12.502 -3.909 1.233 1.00 91.44 113 ASN A C 1
ATOM 887 O O . ASN A 1 113 ? -12.995 -3.327 2.205 1.00 91.44 113 ASN A O 1
ATOM 891 N N . ILE A 1 114 ? -12.355 -3.304 0.047 1.00 86.75 114 ILE A N 1
ATOM 892 C CA . ILE A 1 114 ? -12.564 -1.868 -0.177 1.00 86.75 114 ILE A CA 1
ATOM 893 C C . ILE A 1 114 ? -13.962 -1.414 0.247 1.00 86.75 114 ILE A C 1
ATOM 895 O O . ILE A 1 114 ? -14.085 -0.365 0.876 1.00 86.75 114 ILE A O 1
ATOM 899 N N . ALA A 1 115 ? -14.984 -2.244 0.004 1.00 88.06 115 ALA A N 1
ATOM 900 C CA . ALA A 1 115 ? -16.379 -1.980 0.349 1.00 88.06 115 ALA A CA 1
ATOM 901 C C . ALA A 1 115 ? -16.559 -1.672 1.844 1.00 88.06 115 ALA A C 1
ATOM 903 O O . ALA A 1 115 ? -17.280 -0.742 2.200 1.00 88.06 115 ALA A O 1
ATOM 904 N N . SER A 1 116 ? -15.832 -2.388 2.709 1.00 86.62 116 SER A N 1
ATOM 905 C CA . SER A 1 116 ? -15.886 -2.232 4.168 1.00 86.62 116 SER A CA 1
ATOM 906 C C . SER A 1 116 ? -15.134 -1.003 4.699 1.00 86.62 116 SER A C 1
ATOM 908 O O . SER A 1 116 ? -15.200 -0.716 5.895 1.00 86.62 116 SER A O 1
ATOM 910 N N . LEU A 1 117 ? -14.419 -0.301 3.814 1.00 83.56 117 LEU A N 1
ATOM 911 C CA . LEU A 1 117 ? -13.530 0.824 4.110 1.00 83.56 117 LEU A CA 1
ATOM 912 C C . LEU A 1 117 ? -13.929 2.107 3.350 1.00 83.56 117 LEU A C 1
ATOM 914 O O . LEU A 1 117 ? -13.167 3.076 3.355 1.00 83.56 117 LEU A O 1
ATOM 918 N N . THR A 1 118 ? -15.082 2.097 2.673 1.00 83.12 118 THR A N 1
ATOM 919 C CA . THR A 1 118 ? -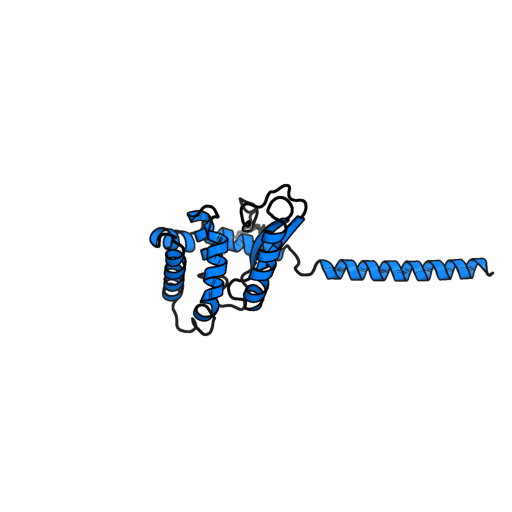15.667 3.260 1.984 1.00 83.12 118 THR A CA 1
ATOM 920 C C . THR A 1 118 ? -16.226 4.282 2.973 1.00 83.12 118 THR A C 1
ATOM 922 O O . THR A 1 118 ? -16.593 3.932 4.095 1.00 83.12 118 THR A O 1
ATOM 925 N N . ASP A 1 119 ? -16.378 5.533 2.533 1.00 82.12 119 ASP A N 1
ATOM 926 C CA . ASP A 1 119 ? -16.926 6.617 3.362 1.00 82.12 119 ASP A CA 1
ATOM 927 C C . ASP A 1 119 ? -18.338 6.309 3.881 1.00 82.12 119 ASP A C 1
ATOM 929 O O . ASP A 1 119 ? -18.689 6.673 5.003 1.00 82.12 119 ASP A O 1
ATOM 933 N N . SER A 1 120 ? -19.150 5.606 3.085 1.00 85.19 120 SER A N 1
ATOM 934 C CA . SER A 1 120 ? -20.469 5.122 3.497 1.00 85.19 120 SER A CA 1
ATOM 935 C C . SER A 1 120 ? -20.378 4.034 4.564 1.00 85.19 120 SER A C 1
ATOM 937 O O . SER A 1 120 ? -21.111 4.093 5.548 1.00 85.19 120 SER A O 1
ATOM 939 N N . ALA A 1 121 ? -19.472 3.064 4.401 1.00 86.50 121 ALA A N 1
ATOM 940 C CA . ALA A 1 121 ? -19.330 1.944 5.330 1.00 86.50 121 ALA A CA 1
ATOM 941 C C . ALA A 1 121 ? -18.750 2.364 6.686 1.00 86.50 121 ALA A C 1
ATOM 943 O O . ALA A 1 121 ? -19.033 1.728 7.699 1.00 86.50 121 ALA A O 1
ATOM 944 N N . THR A 1 122 ? -17.958 3.439 6.719 1.00 86.50 122 THR A N 1
ATOM 945 C CA . THR A 1 122 ? -17.327 3.937 7.946 1.00 86.50 122 THR A CA 1
ATOM 946 C C . THR A 1 122 ? -17.963 5.218 8.481 1.00 86.50 122 THR A C 1
ATOM 948 O O . THR A 1 122 ? -17.430 5.810 9.416 1.00 86.50 122 THR A O 1
ATOM 951 N N . ARG A 1 123 ? -19.095 5.671 7.923 1.00 86.44 123 ARG A N 1
ATOM 952 C CA . ARG A 1 123 ? -19.713 6.964 8.270 1.00 86.44 123 ARG A CA 1
ATOM 953 C C . ARG A 1 123 ? -19.948 7.137 9.774 1.00 86.44 123 ARG A C 1
ATOM 955 O O . ARG A 1 123 ? -19.681 8.218 10.299 1.00 86.44 123 ARG A O 1
ATOM 962 N N . ASN A 1 124 ? -20.410 6.070 10.424 1.00 89.94 124 ASN A N 1
ATOM 963 C CA . ASN A 1 124 ? -20.778 6.030 11.842 1.00 89.94 124 ASN A CA 1
ATOM 964 C C . ASN A 1 124 ? -19.738 5.302 12.708 1.00 89.94 124 ASN A C 1
ATOM 966 O O . ASN A 1 124 ? -20.021 4.983 13.858 1.00 89.94 124 ASN A O 1
ATOM 970 N N . LEU A 1 125 ? -18.569 4.984 12.148 1.00 86.62 125 LEU A N 1
ATOM 971 C CA . LEU A 1 125 ? -17.498 4.304 12.867 1.00 86.62 125 LEU A CA 1
ATOM 972 C C . LEU A 1 125 ? -16.529 5.318 13.469 1.00 86.62 125 LEU A C 1
ATOM 974 O O . LEU A 1 125 ? -16.281 6.380 12.890 1.00 86.62 125 LEU A O 1
ATOM 978 N N . THR A 1 126 ? -15.961 4.963 14.618 1.00 88.25 126 THR A N 1
ATOM 979 C CA . THR A 1 126 ? -14.838 5.697 15.200 1.00 88.25 126 THR A CA 1
ATOM 980 C C . THR A 1 126 ? -13.533 5.332 14.492 1.00 88.25 126 THR A C 1
ATOM 982 O O . THR A 1 126 ? -13.427 4.292 13.837 1.00 88.25 126 THR A O 1
ATOM 985 N N . ASP A 1 127 ? -12.496 6.149 14.671 1.00 81.75 127 ASP A N 1
ATOM 986 C CA . ASP A 1 127 ? -11.149 5.835 14.182 1.00 81.75 127 ASP A CA 1
ATOM 987 C C . ASP A 1 127 ? -10.611 4.508 14.744 1.00 81.75 127 ASP A C 1
ATOM 989 O O . ASP A 1 127 ? -9.910 3.770 14.048 1.00 81.75 127 ASP A O 1
ATOM 993 N N . ILE A 1 128 ? -10.989 4.158 15.978 1.00 86.38 128 ILE A N 1
ATOM 994 C CA . ILE A 1 128 ? -10.609 2.893 16.621 1.00 86.38 128 ILE A CA 1
ATOM 995 C C . ILE A 1 128 ? -11.290 1.706 15.932 1.00 86.38 128 ILE A C 1
ATOM 997 O O . ILE A 1 128 ? -10.651 0.676 15.716 1.00 86.38 128 ILE A O 1
ATOM 1001 N N . ASP A 1 129 ? -12.557 1.839 15.539 1.00 89.81 129 ASP A N 1
ATOM 1002 C CA . ASP A 1 129 ? -13.276 0.781 14.822 1.00 89.81 129 ASP A CA 1
ATOM 1003 C C . ASP A 1 129 ? -12.651 0.512 13.453 1.00 89.81 129 ASP A C 1
ATOM 1005 O O . ASP A 1 129 ? -12.471 -0.642 13.053 1.00 89.81 129 ASP A O 1
ATOM 1009 N N . VAL A 1 130 ? -12.274 1.576 12.736 1.00 87.38 130 VAL A N 1
ATOM 1010 C CA . VAL A 1 130 ? -11.578 1.451 11.452 1.00 87.38 130 VAL A CA 1
ATOM 1011 C C . VAL A 1 130 ? -10.189 0.837 11.655 1.00 87.38 130 VAL A C 1
ATOM 1013 O O . VAL A 1 130 ? -9.818 -0.079 10.920 1.00 87.38 130 VAL A O 1
ATOM 1016 N N . LEU A 1 131 ? -9.449 1.247 12.690 1.00 88.19 131 LEU A N 1
ATOM 1017 C CA . LEU A 1 131 ? -8.174 0.628 13.057 1.00 88.19 131 LEU A CA 1
ATOM 1018 C C . LEU A 1 131 ? -8.329 -0.871 13.354 1.00 88.19 131 LEU A C 1
ATOM 1020 O O . LEU A 1 131 ? -7.534 -1.674 12.872 1.00 88.19 131 LEU A O 1
ATOM 1024 N N . ASN A 1 132 ? -9.357 -1.273 14.100 1.00 91.19 132 ASN A N 1
ATOM 1025 C CA . ASN A 1 132 ? -9.612 -2.679 14.416 1.00 91.19 132 ASN A CA 1
ATOM 1026 C C . ASN A 1 132 ? -9.870 -3.514 13.154 1.00 91.19 132 ASN A C 1
ATOM 1028 O O . ASN A 1 132 ? -9.364 -4.633 13.049 1.00 91.19 132 ASN A O 1
ATOM 1032 N N . ARG A 1 133 ? -10.584 -2.957 12.166 1.00 90.56 133 ARG A N 1
ATOM 1033 C CA . ARG A 1 133 ? -10.764 -3.607 10.857 1.00 90.56 133 ARG A CA 1
ATOM 1034 C C . ARG A 1 133 ? -9.429 -3.838 10.163 1.00 90.56 133 ARG A C 1
ATOM 1036 O O . ARG A 1 133 ? -9.194 -4.919 9.641 1.00 90.56 133 ARG A O 1
ATOM 1043 N N . LEU A 1 134 ? -8.530 -2.860 10.185 1.00 90.69 134 LEU A N 1
ATOM 1044 C CA . LEU A 1 134 ? -7.217 -3.016 9.560 1.00 90.69 134 LEU A CA 1
ATOM 1045 C C . LEU A 1 134 ? -6.319 -4.000 10.263 1.00 90.69 134 LEU A C 1
ATOM 1047 O O . LEU A 1 134 ? -5.597 -4.718 9.586 1.00 90.69 134 LEU A O 1
ATOM 1051 N N . VAL A 1 135 ? -6.347 -3.997 11.594 1.00 93.06 135 VAL A N 1
ATOM 1052 C CA . VAL A 1 135 ? -5.617 -4.977 12.387 1.00 93.06 135 VAL A CA 1
ATOM 1053 C C . VAL A 1 135 ? -6.066 -6.360 11.945 1.00 93.06 135 VAL 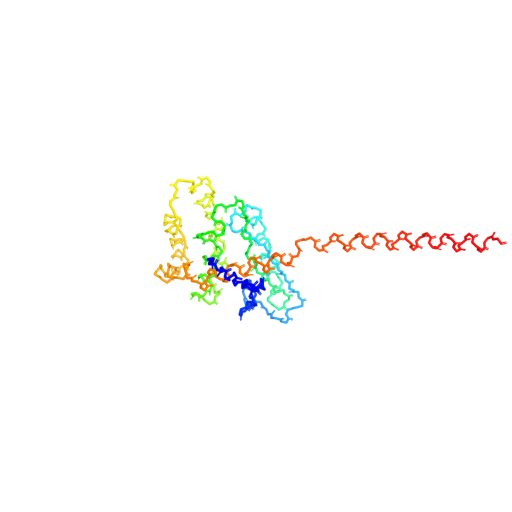A C 1
ATOM 1055 O O . VAL A 1 135 ? -5.222 -7.125 11.515 1.00 93.06 135 VAL A O 1
ATOM 1058 N N . SER A 1 136 ? -7.377 -6.615 11.876 1.00 94.38 136 SER A N 1
ATOM 1059 C CA . SER A 1 136 ? -7.912 -7.888 11.377 1.00 94.38 136 SER A CA 1
ATOM 1060 C C . SER A 1 136 ? -7.437 -8.236 9.957 1.00 94.38 136 SER A C 1
ATOM 1062 O O . SER A 1 136 ? -7.038 -9.374 9.709 1.00 94.38 136 SER A O 1
ATOM 1064 N N . LEU A 1 137 ? -7.413 -7.268 9.031 1.00 93.44 137 LEU A N 1
ATOM 1065 C CA . LEU A 1 137 ? -6.873 -7.483 7.681 1.00 93.44 137 LEU A CA 1
ATOM 1066 C C . LEU A 1 137 ? -5.364 -7.778 7.689 1.00 93.44 137 LEU A C 1
ATOM 1068 O O . LEU A 1 137 ? -4.890 -8.563 6.871 1.00 93.44 137 LEU A O 1
ATOM 1072 N N . ALA A 1 138 ? -4.605 -7.154 8.590 1.00 94.12 138 ALA A N 1
ATOM 1073 C CA . ALA A 1 138 ? -3.167 -7.354 8.723 1.00 94.12 138 ALA A CA 1
ATOM 1074 C C . ALA A 1 138 ? -2.868 -8.735 9.333 1.00 94.12 138 ALA A C 1
ATOM 1076 O O . ALA A 1 138 ? -2.013 -9.462 8.823 1.00 94.12 138 ALA A O 1
ATOM 1077 N N . SER A 1 139 ? -3.631 -9.147 10.347 1.00 96.31 139 SER A N 1
ATOM 1078 C CA . SER A 1 139 ? -3.565 -10.485 10.941 1.00 96.31 139 SER A CA 1
ATOM 1079 C C . SER A 1 139 ? -3.858 -11.568 9.905 1.00 96.31 139 SER A C 1
ATOM 1081 O O . SER A 1 139 ? -3.162 -12.579 9.862 1.00 96.31 139 SER A O 1
ATOM 1083 N N . ALA A 1 140 ? -4.836 -11.339 9.019 1.00 96.12 140 ALA A N 1
ATOM 1084 C CA . ALA A 1 140 ? -5.208 -12.282 7.962 1.00 96.12 140 ALA A CA 1
ATOM 1085 C C . ALA A 1 140 ? -4.068 -12.574 6.968 1.00 96.12 140 ALA A C 1
ATOM 1087 O O . ALA A 1 140 ? -4.061 -13.631 6.340 1.00 96.12 140 ALA A O 1
ATOM 1088 N N . ILE A 1 141 ? -3.093 -11.668 6.839 1.00 96.00 141 ILE A N 1
ATOM 1089 C CA . ILE A 1 141 ? -1.895 -11.863 6.008 1.00 96.00 141 ILE A CA 1
ATOM 1090 C C . ILE A 1 141 ? -0.649 -12.229 6.830 1.00 96.00 141 ILE A C 1
ATOM 1092 O O . ILE A 1 141 ? 0.447 -12.280 6.278 1.00 96.00 141 ILE A O 1
ATOM 1096 N N . GLY A 1 142 ? -0.798 -12.494 8.132 1.00 96.06 142 GLY A N 1
ATOM 1097 C CA . GLY A 1 142 ? 0.280 -12.940 9.019 1.00 96.06 142 GLY A CA 1
ATOM 1098 C C . GLY A 1 142 ? 1.088 -11.822 9.687 1.00 96.06 142 GLY A C 1
ATOM 1099 O O . GLY A 1 142 ? 2.173 -12.087 10.202 1.00 96.06 142 GLY A O 1
ATOM 1100 N N . VAL A 1 143 ? 0.601 -10.576 9.692 1.00 96.62 143 VAL A N 1
ATOM 1101 C CA . VAL A 1 143 ? 1.242 -9.473 10.426 1.00 96.62 143 VAL A CA 1
ATOM 1102 C C . VAL A 1 143 ? 0.771 -9.486 11.889 1.00 96.62 143 VAL A C 1
ATOM 1104 O O . VAL A 1 143 ? -0.436 -9.468 12.119 1.00 96.62 143 VAL A O 1
ATOM 1107 N N . PRO A 1 144 ? 1.673 -9.466 12.892 1.00 97.00 144 PRO A N 1
ATOM 1108 C CA . PRO A 1 144 ? 1.273 -9.479 14.298 1.00 97.00 144 PRO A CA 1
ATOM 1109 C C . PRO A 1 144 ? 0.490 -8.225 14.715 1.00 97.00 144 PRO A C 1
ATOM 1111 O O . PRO A 1 144 ? 0.981 -7.102 14.562 1.00 97.00 144 PRO A O 1
ATOM 1114 N N . ASP A 1 145 ? -0.676 -8.415 15.336 1.00 95.56 145 ASP A N 1
ATOM 1115 C CA . ASP A 1 145 ? -1.602 -7.351 15.753 1.00 95.56 145 ASP A CA 1
ATOM 1116 C C . ASP A 1 145 ? -0.927 -6.247 16.571 1.00 95.56 145 ASP A C 1
ATOM 1118 O O . ASP A 1 145 ? -1.095 -5.058 16.294 1.00 95.56 145 ASP A O 1
ATOM 1122 N N . VAL A 1 146 ? -0.147 -6.639 17.584 1.00 95.38 146 VAL A N 1
ATOM 1123 C CA . VAL A 1 146 ? 0.523 -5.706 18.502 1.00 95.38 146 VAL A CA 1
ATOM 1124 C C . VAL A 1 146 ? 1.512 -4.823 17.744 1.00 95.38 146 VAL A C 1
ATOM 1126 O O . VAL A 1 146 ? 1.515 -3.605 17.922 1.00 95.38 146 VAL A O 1
ATOM 1129 N N . GLN A 1 147 ? 2.308 -5.418 16.853 1.00 94.75 147 GLN A N 1
ATOM 1130 C CA . GLN A 1 147 ? 3.281 -4.676 16.054 1.00 94.75 147 GLN A CA 1
ATOM 1131 C C . GLN A 1 147 ? 2.581 -3.745 15.066 1.00 94.75 147 GLN A C 1
ATOM 1133 O O . GLN A 1 147 ? 2.980 -2.591 14.921 1.00 94.75 147 GLN A O 1
ATOM 1138 N N . PHE A 1 148 ? 1.510 -4.213 14.423 1.00 94.06 148 PHE A N 1
ATOM 1139 C CA . PHE A 1 148 ? 0.751 -3.399 13.483 1.00 94.06 148 PHE A CA 1
ATOM 1140 C C . PHE A 1 148 ? 0.130 -2.174 14.160 1.00 94.06 148 PHE A C 1
ATOM 1142 O O . PHE A 1 148 ? 0.300 -1.057 13.671 1.00 94.06 148 PHE A O 1
ATOM 1149 N N . ARG A 1 149 ? -0.513 -2.357 15.324 1.00 92.44 149 ARG A N 1
ATOM 1150 C CA . ARG A 1 149 ? -1.098 -1.262 16.117 1.00 92.44 149 ARG A CA 1
ATOM 1151 C C . ARG A 1 149 ? -0.064 -0.225 16.532 1.00 92.44 149 ARG A C 1
ATOM 1153 O O . ARG A 1 149 ? -0.343 0.965 16.445 1.00 92.44 149 ARG A O 1
ATOM 1160 N N . GLN A 1 150 ? 1.117 -0.661 16.964 1.00 92.25 150 GLN A N 1
ATOM 1161 C CA . GLN A 1 150 ? 2.200 0.248 17.345 1.00 92.25 150 GLN A CA 1
ATOM 1162 C C . GLN A 1 150 ? 2.746 1.021 16.140 1.00 92.25 150 GLN A C 1
ATOM 1164 O O . GLN A 1 150 ? 2.989 2.223 16.229 1.00 92.25 150 GLN A O 1
ATOM 1169 N N . GLN A 1 151 ? 2.926 0.348 15.002 1.00 90.81 151 GLN A N 1
ATOM 1170 C CA . GLN A 1 151 ? 3.540 0.960 13.828 1.00 90.81 151 GLN A CA 1
ATOM 1171 C C . GLN A 1 151 ? 2.607 1.929 13.106 1.00 90.81 151 GLN A C 1
ATOM 1173 O O . GLN A 1 151 ? 3.048 3.018 12.738 1.00 90.81 151 GLN A O 1
ATOM 1178 N N . ILE A 1 152 ? 1.330 1.581 12.924 1.00 87.50 152 ILE A N 1
ATOM 1179 C CA . ILE A 1 152 ? 0.391 2.382 12.123 1.00 87.50 152 ILE A CA 1
ATOM 1180 C C . ILE A 1 152 ? 0.147 3.787 12.693 1.00 87.50 152 ILE A C 1
ATOM 1182 O O . ILE A 1 152 ? -0.078 4.719 11.924 1.00 87.50 152 ILE A O 1
ATOM 1186 N N . VAL A 1 153 ? 0.255 3.950 14.016 1.00 86.19 153 VAL A N 1
ATOM 1187 C CA . VAL A 1 153 ? 0.111 5.243 14.713 1.00 86.19 153 VAL A CA 1
ATOM 1188 C C . VAL A 1 153 ? 1.450 5.937 14.980 1.00 86.19 153 VAL A C 1
ATOM 1190 O O . VAL A 1 153 ? 1.488 7.003 15.588 1.00 86.19 153 VAL A O 1
ATOM 1193 N N . SER A 1 154 ? 2.569 5.345 14.557 1.00 88.38 154 SER A N 1
ATOM 1194 C CA . SER A 1 154 ? 3.890 5.903 14.834 1.00 88.38 154 SER A CA 1
ATOM 1195 C C . SER A 1 154 ? 4.140 7.204 14.060 1.00 88.38 154 SER A C 1
ATOM 1197 O O . SER A 1 154 ? 3.697 7.393 12.918 1.00 88.38 154 SER A O 1
ATOM 1199 N N . ASN A 1 155 ? 4.938 8.094 14.657 1.00 86.62 155 ASN A N 1
ATOM 1200 C CA . ASN A 1 155 ? 5.384 9.329 14.005 1.00 86.62 155 ASN A CA 1
ATOM 1201 C C . ASN A 1 155 ? 6.177 9.048 12.720 1.00 86.62 155 ASN A C 1
ATOM 1203 O O . ASN A 1 155 ? 6.068 9.797 11.749 1.00 86.62 155 ASN A O 1
ATOM 1207 N N . LEU A 1 156 ? 6.947 7.954 12.697 1.00 86.69 156 LEU A N 1
ATOM 1208 C CA . LEU A 1 156 ? 7.710 7.530 11.526 1.00 86.69 156 LEU A CA 1
ATOM 1209 C C . LEU A 1 156 ? 6.781 7.197 10.355 1.00 86.69 156 LEU A C 1
ATOM 1211 O O . LEU A 1 156 ? 6.934 7.769 9.279 1.00 86.69 156 LEU A O 1
ATOM 1215 N N . VAL A 1 157 ? 5.805 6.313 10.568 1.00 87.75 157 VAL A N 1
ATOM 1216 C CA . VAL A 1 157 ? 4.844 5.910 9.532 1.00 87.75 157 VAL A CA 1
ATOM 1217 C C . VAL A 1 157 ? 4.028 7.104 9.043 1.00 87.75 157 VAL A C 1
ATOM 1219 O O . VAL A 1 157 ? 3.864 7.285 7.836 1.00 87.75 157 VAL A O 1
ATOM 1222 N N . SER A 1 158 ? 3.596 7.968 9.962 1.00 84.88 158 SER A N 1
ATOM 1223 C CA . SER A 1 158 ? 2.890 9.206 9.623 1.00 84.88 158 SER A CA 1
ATOM 1224 C C . SER A 1 158 ? 3.754 10.141 8.766 1.00 84.88 158 SER A C 1
ATOM 1226 O O . SER A 1 158 ? 3.285 10.687 7.768 1.00 84.88 158 SER A O 1
ATOM 1228 N N . SER A 1 159 ? 5.036 10.303 9.103 1.00 84.75 159 SER A N 1
ATOM 1229 C CA . SER A 1 159 ? 5.987 11.107 8.323 1.00 84.75 159 SER A CA 1
ATOM 1230 C C . SER A 1 159 ? 6.242 10.513 6.934 1.00 84.75 159 SER A C 1
ATOM 1232 O O . SER A 1 159 ? 6.198 11.234 5.936 1.00 84.75 159 SER A O 1
ATOM 1234 N N . LEU A 1 160 ? 6.432 9.193 6.837 1.00 86.00 160 LEU A N 1
ATOM 1235 C CA . LEU A 1 160 ? 6.625 8.494 5.564 1.00 86.00 160 LEU A CA 1
ATOM 1236 C C . LEU A 1 160 ? 5.408 8.636 4.645 1.00 86.00 160 LEU A C 1
ATOM 1238 O O . LEU A 1 160 ? 5.581 8.983 3.479 1.00 86.00 160 LEU A O 1
ATOM 1242 N N . ALA A 1 161 ? 4.195 8.461 5.176 1.00 84.38 161 ALA A N 1
ATOM 1243 C CA . ALA A 1 161 ? 2.956 8.648 4.423 1.00 84.38 161 ALA A CA 1
ATOM 1244 C C . ALA A 1 161 ? 2.834 10.082 3.880 1.00 84.38 161 ALA A C 1
ATOM 1246 O O . ALA A 1 161 ? 2.534 10.295 2.705 1.00 84.38 161 ALA A O 1
ATOM 1247 N N . ARG A 1 162 ? 3.137 11.081 4.719 1.00 82.25 162 ARG A N 1
ATOM 1248 C CA . ARG A 1 162 ? 3.114 12.508 4.356 1.00 82.25 162 ARG A CA 1
ATOM 1249 C C . ARG A 1 162 ? 4.119 12.861 3.275 1.00 82.25 162 ARG A C 1
ATOM 1251 O O . ARG A 1 162 ? 3.780 13.558 2.321 1.00 82.25 162 ARG A O 1
ATOM 1258 N N . ASN A 1 163 ? 5.354 12.405 3.438 1.00 83.38 163 ASN A N 1
ATOM 1259 C CA . ASN A 1 163 ? 6.426 12.687 2.494 1.00 83.38 163 ASN A CA 1
ATOM 1260 C C . ASN A 1 163 ? 6.201 11.939 1.179 1.00 83.38 163 ASN A C 1
ATOM 1262 O O . ASN A 1 163 ? 6.401 12.522 0.119 1.00 83.38 163 ASN A O 1
ATOM 1266 N N . GLY A 1 164 ? 5.709 10.697 1.237 1.00 83.31 164 GLY A N 1
ATOM 1267 C CA . GLY A 1 164 ? 5.322 9.915 0.064 1.00 83.31 164 GLY A CA 1
ATOM 1268 C C . GLY A 1 164 ? 4.208 10.583 -0.739 1.00 83.31 164 GLY A C 1
ATOM 1269 O O . GLY A 1 164 ? 4.328 10.700 -1.955 1.00 83.31 164 GLY A O 1
ATOM 1270 N N . TRP A 1 165 ? 3.180 11.107 -0.067 1.00 82.88 165 TRP A N 1
ATOM 1271 C CA . TRP A 1 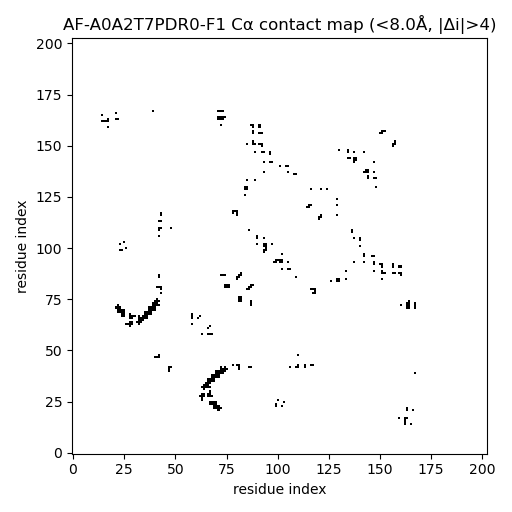165 ? 2.107 11.856 -0.725 1.00 82.88 165 TRP A CA 1
ATOM 1272 C C . TRP A 1 165 ? 2.622 13.132 -1.405 1.00 82.88 165 TRP A C 1
ATOM 1274 O O . TRP A 1 165 ? 2.334 13.368 -2.574 1.00 82.88 165 TRP A O 1
ATOM 1284 N N . LYS A 1 166 ? 3.454 13.923 -0.712 1.00 83.12 166 LYS A N 1
ATOM 1285 C CA . LYS A 1 166 ? 4.074 15.130 -1.288 1.00 83.12 166 LYS A CA 1
ATOM 1286 C C . LYS A 1 166 ? 4.963 14.800 -2.485 1.00 83.12 166 LYS A C 1
ATOM 1288 O O . LYS A 1 166 ? 4.909 15.499 -3.487 1.00 83.12 166 LYS A O 1
ATOM 1293 N N . TYR A 1 167 ? 5.757 13.735 -2.386 1.00 83.00 167 TYR A N 1
ATOM 1294 C CA . TYR A 1 167 ? 6.573 13.239 -3.491 1.00 83.00 167 TYR A CA 1
ATOM 1295 C C . TYR A 1 167 ? 5.700 12.835 -4.683 1.00 83.00 167 TYR A C 1
ATOM 1297 O O . TYR A 1 167 ? 6.001 13.178 -5.820 1.00 83.00 167 TYR A O 1
ATOM 1305 N N . ALA A 1 168 ? 4.576 12.162 -4.443 1.00 81.81 168 ALA A N 1
ATOM 1306 C CA . ALA A 1 168 ? 3.629 11.853 -5.504 1.00 81.81 168 ALA A CA 1
ATOM 1307 C C . ALA A 1 168 ? 3.042 13.123 -6.151 1.00 81.81 168 ALA A C 1
ATOM 1309 O O . ALA A 1 168 ? 2.926 13.165 -7.371 1.00 81.81 168 ALA A O 1
ATOM 1310 N N . CYS A 1 169 ? 2.790 14.198 -5.392 1.00 81.00 169 CYS A N 1
ATOM 1311 C CA . CYS A 1 169 ? 2.383 15.491 -5.963 1.00 81.00 169 CYS A CA 1
ATOM 1312 C C . CYS A 1 169 ? 3.437 16.137 -6.878 1.00 81.00 169 CYS A C 1
ATOM 1314 O O . CYS A 1 169 ? 3.064 16.919 -7.749 1.00 81.00 169 CYS A O 1
ATOM 1316 N N . THR A 1 170 ? 4.735 15.861 -6.695 1.00 81.50 170 THR A N 1
ATOM 1317 C CA . THR A 1 170 ? 5.780 16.429 -7.569 1.00 81.50 170 THR A CA 1
ATOM 1318 C C . THR A 1 170 ? 5.906 15.693 -8.900 1.00 81.50 170 THR A C 1
ATOM 1320 O O . THR A 1 170 ? 6.612 16.173 -9.783 1.00 81.50 170 THR A O 1
ATOM 1323 N N . HIS A 1 171 ? 5.255 14.537 -9.052 1.00 75.38 171 HIS A N 1
ATOM 1324 C CA . HIS A 1 171 ? 5.267 13.744 -10.276 1.00 75.38 171 HIS A CA 1
ATOM 1325 C C . HIS A 1 171 ? 3.947 13.984 -11.012 1.00 75.38 171 HIS A C 1
ATOM 1327 O O . HIS A 1 171 ? 2.901 13.494 -10.581 1.00 75.38 171 HIS A O 1
ATOM 1333 N N . PRO A 1 172 ? 3.939 14.765 -12.106 1.00 53.94 172 PRO A N 1
ATOM 1334 C CA . PRO A 1 172 ? 2.697 15.066 -12.788 1.00 53.94 172 PRO A CA 1
ATOM 1335 C C . PRO A 1 172 ? 2.158 13.790 -13.439 1.00 53.94 172 PRO A C 1
ATOM 1337 O O . PRO A 1 172 ? 2.780 13.245 -14.354 1.00 53.94 172 PRO A O 1
ATOM 1340 N N . VAL A 1 173 ? 0.938 13.395 -13.063 1.00 53.34 173 VAL A N 1
ATOM 1341 C CA . VAL A 1 173 ? 0.122 12.392 -13.781 1.00 53.34 173 VAL A CA 1
ATOM 1342 C C . VAL A 1 173 ? -0.066 12.785 -15.268 1.00 53.34 173 VAL A C 1
ATOM 1344 O O . VAL A 1 173 ? -0.354 11.944 -16.112 1.00 53.34 173 VAL A O 1
ATOM 1347 N N . PHE A 1 174 ? 0.187 14.054 -15.624 1.00 33.72 174 PHE A N 1
ATOM 1348 C CA . PHE A 1 174 ? -0.058 14.657 -16.939 1.00 33.72 174 PHE A CA 1
ATOM 1349 C C . PHE A 1 174 ? 1.182 15.119 -17.733 1.00 33.72 174 PHE A C 1
ATOM 1351 O O . PHE A 1 174 ? 1.055 15.925 -18.654 1.00 33.72 174 PHE A O 1
ATOM 1358 N N . THR A 1 175 ? 2.387 14.595 -17.487 1.00 36.78 175 THR A N 1
ATOM 1359 C CA . THR A 1 175 ? 3.576 15.033 -18.266 1.00 36.78 175 THR A CA 1
ATOM 1360 C C . 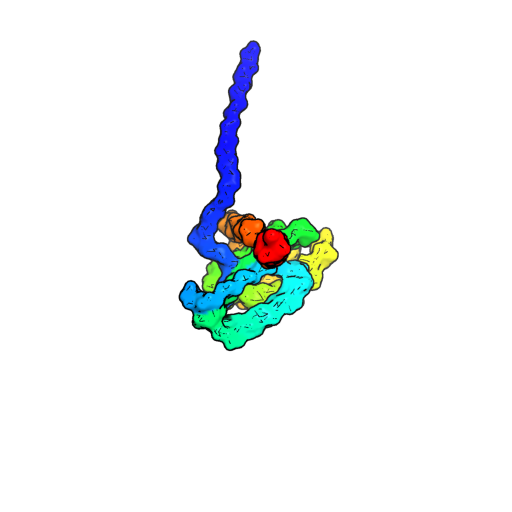THR A 1 175 ? 3.550 14.601 -19.752 1.00 36.78 175 THR A C 1
ATOM 1362 O O . THR A 1 175 ? 4.407 14.992 -20.546 1.00 36.78 175 THR A O 1
ATOM 1365 N N . PHE A 1 176 ? 2.554 13.819 -20.184 1.00 34.56 176 PHE A N 1
ATOM 1366 C CA . PHE A 1 176 ? 2.411 13.408 -21.585 1.00 34.56 176 PHE A CA 1
ATOM 1367 C C . PHE A 1 176 ? 1.717 14.449 -22.487 1.00 34.56 176 PHE A C 1
ATOM 1369 O O . PHE A 1 176 ? 1.944 14.448 -23.699 1.00 34.56 176 PHE A O 1
ATOM 1376 N N . LEU A 1 177 ? 0.915 15.372 -21.938 1.00 38.12 177 LEU A N 1
ATOM 1377 C CA . LEU A 1 177 ? 0.186 16.351 -22.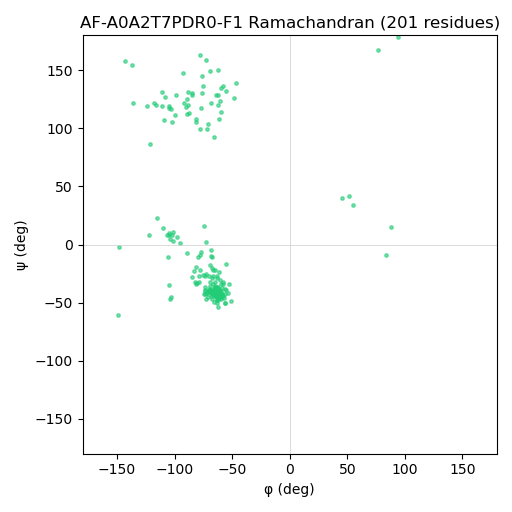762 1.00 38.12 177 LEU A CA 1
ATOM 1378 C C . LEU A 1 177 ? 1.050 17.546 -23.183 1.00 38.12 177 LEU A C 1
ATOM 1380 O O . LEU A 1 177 ? 0.936 18.012 -24.317 1.00 38.12 177 LEU A O 1
ATOM 1384 N N . GLU A 1 178 ? 1.987 17.991 -22.344 1.00 37.78 178 GLU A N 1
ATOM 1385 C CA . GLU A 1 178 ? 2.820 19.153 -22.682 1.00 37.78 178 GLU A CA 1
ATOM 1386 C C . GLU A 1 178 ? 3.808 18.854 -23.825 1.00 37.78 178 GLU A C 1
ATOM 1388 O O . GLU A 1 178 ? 4.074 19.706 -24.677 1.00 37.78 178 GLU A O 1
ATOM 1393 N N . LYS A 1 179 ? 4.289 17.605 -23.924 1.00 39.50 179 LYS A N 1
ATOM 1394 C CA . LYS A 1 179 ? 5.160 17.185 -25.034 1.00 39.50 179 LYS A CA 1
ATOM 1395 C C . LYS A 1 179 ? 4.421 17.038 -26.364 1.00 39.50 179 LYS A C 1
ATOM 1397 O O . LYS A 1 179 ? 5.068 17.178 -27.399 1.00 39.50 179 LYS A O 1
ATOM 1402 N N . ARG A 1 180 ? 3.105 16.785 -26.377 1.00 43.59 180 ARG A N 1
ATOM 1403 C CA . ARG A 1 180 ? 2.323 16.823 -27.626 1.00 43.59 180 ARG A CA 1
ATOM 1404 C C . ARG A 1 180 ? 2.097 18.255 -28.096 1.00 43.59 180 ARG A C 1
ATOM 1406 O O . ARG A 1 180 ? 2.242 18.508 -29.286 1.00 43.59 180 ARG A O 1
ATOM 1413 N N . ASN A 1 181 ? 1.826 19.184 -27.178 1.00 43.31 181 ASN A N 1
ATOM 1414 C CA . ASN A 1 181 ? 1.550 20.571 -27.551 1.00 43.31 181 ASN A CA 1
ATOM 1415 C C . ASN A 1 181 ? 2.798 21.266 -28.129 1.00 43.31 181 ASN A C 1
ATOM 1417 O O . ASN A 1 181 ? 2.733 21.865 -29.196 1.00 43.31 181 ASN A O 1
ATOM 1421 N N . LYS A 1 182 ? 3.979 21.059 -27.523 1.00 47.50 182 LYS A N 1
ATOM 1422 C CA . LYS A 1 182 ? 5.253 21.575 -28.071 1.00 47.50 182 LYS A CA 1
ATOM 1423 C C . LYS A 1 182 ? 5.658 20.932 -29.403 1.00 47.50 182 LYS A C 1
ATOM 1425 O O . LYS A 1 182 ? 6.370 21.553 -30.187 1.00 47.50 182 LYS A O 1
ATOM 1430 N N . ARG A 1 183 ? 5.226 19.692 -29.669 1.00 45.84 183 ARG A N 1
ATOM 1431 C CA . ARG A 1 183 ? 5.518 18.981 -30.925 1.00 45.84 183 ARG A CA 1
ATOM 1432 C C . ARG A 1 183 ? 4.586 19.413 -32.066 1.00 45.84 183 ARG A C 1
ATOM 1434 O O . ARG A 1 183 ? 5.041 19.477 -33.198 1.00 45.84 183 ARG A O 1
ATOM 1441 N N . ALA A 1 184 ? 3.334 19.760 -31.761 1.00 52.44 184 ALA A N 1
ATOM 1442 C CA . ALA A 1 184 ? 2.396 20.337 -32.727 1.00 52.44 184 ALA A CA 1
ATOM 1443 C C . ALA A 1 184 ? 2.799 21.765 -33.150 1.00 52.44 184 ALA A C 1
ATOM 1445 O O . ALA A 1 184 ? 2.728 22.107 -34.329 1.00 52.44 184 ALA A O 1
ATOM 1446 N N . ASP A 1 185 ? 3.294 22.565 -32.202 1.00 53.19 185 ASP A N 1
ATOM 1447 C CA . ASP A 1 185 ? 3.715 23.954 -32.439 1.00 53.19 185 ASP A CA 1
ATOM 1448 C C . ASP A 1 185 ? 5.042 24.051 -33.221 1.00 53.19 185 ASP A C 1
ATOM 1450 O O . ASP A 1 185 ? 5.293 24.987 -33.974 1.00 53.19 185 ASP A O 1
ATOM 1454 N N . THR A 1 186 ? 5.901 23.031 -33.113 1.00 55.03 186 THR A N 1
ATOM 1455 C CA . THR A 1 186 ? 7.122 22.945 -33.933 1.00 55.03 186 THR A CA 1
ATOM 1456 C C . THR A 1 186 ? 6.848 22.454 -35.353 1.00 55.03 186 THR A C 1
ATOM 1458 O O . THR A 1 186 ? 7.528 22.902 -36.274 1.00 55.03 186 THR A O 1
ATOM 1461 N N . SER A 1 187 ? 5.849 21.588 -35.565 1.00 56.84 187 SER A N 1
ATOM 1462 C CA . SER A 1 187 ? 5.446 21.173 -36.916 1.00 56.84 187 SER A CA 1
ATOM 1463 C C . SER A 1 187 ? 4.782 22.299 -37.712 1.00 56.84 187 SER A C 1
ATOM 1465 O O . SER A 1 187 ? 5.121 22.476 -38.880 1.00 56.84 187 SER A O 1
ATOM 1467 N N . SER A 1 188 ? 3.920 23.109 -37.085 1.00 58.47 188 SER A N 1
ATOM 1468 C CA . SER A 1 188 ? 3.262 24.243 -37.755 1.00 58.47 188 SER A CA 1
ATOM 1469 C C . SER A 1 188 ? 4.267 25.326 -38.163 1.00 58.47 188 SER A C 1
ATOM 1471 O O . SER A 1 188 ? 4.239 25.809 -39.295 1.00 58.47 188 SER A O 1
ATOM 1473 N N . GLN A 1 189 ? 5.225 25.653 -37.288 1.00 58.50 189 GLN A N 1
ATOM 1474 C CA . GLN A 1 189 ? 6.273 26.626 -37.608 1.00 58.50 189 GLN A CA 1
ATOM 1475 C C . GLN A 1 189 ? 7.243 26.132 -38.685 1.00 58.50 189 GLN A C 1
ATOM 1477 O O . GLN A 1 189 ? 7.796 26.942 -39.432 1.00 58.50 189 GLN A O 1
ATOM 1482 N N . PHE A 1 190 ? 7.462 24.819 -38.793 1.00 57.00 190 PHE A N 1
ATOM 1483 C CA . PHE A 1 190 ? 8.304 24.257 -39.847 1.00 57.00 190 PHE A CA 1
ATOM 1484 C C . PHE A 1 190 ? 7.617 24.327 -41.217 1.00 57.00 190 PHE A C 1
ATOM 1486 O O . PHE A 1 190 ? 8.257 24.724 -42.190 1.00 57.00 190 PHE A O 1
ATOM 1493 N N . GLU A 1 191 ? 6.318 24.023 -41.294 1.00 62.62 191 GLU A N 1
ATOM 1494 C CA . GLU A 1 191 ? 5.531 24.155 -42.530 1.00 62.62 191 GLU A CA 1
ATOM 1495 C C . GLU A 1 191 ? 5.439 25.611 -43.002 1.00 62.62 191 GLU A C 1
ATOM 1497 O O . GLU A 1 191 ? 5.722 25.900 -44.168 1.00 62.62 191 GLU A O 1
ATOM 1502 N N . GLU A 1 192 ? 5.170 26.551 -42.091 1.00 63.88 192 GLU A N 1
ATOM 1503 C CA . GLU A 1 192 ? 5.065 27.974 -42.425 1.00 63.88 192 GLU A CA 1
ATOM 1504 C C . GLU A 1 192 ? 6.398 28.551 -42.940 1.00 63.88 192 GLU A C 1
ATOM 1506 O O . GLU A 1 192 ? 6.442 29.360 -43.877 1.00 63.88 192 GLU A O 1
ATOM 1511 N N . LYS A 1 193 ? 7.525 28.108 -42.369 1.00 61.50 193 LYS A N 1
ATOM 1512 C CA . LYS A 1 193 ? 8.859 28.543 -42.802 1.00 61.50 193 LYS A CA 1
ATOM 1513 C C . LYS A 1 193 ? 9.205 28.008 -44.191 1.00 61.50 193 LYS A C 1
ATOM 1515 O O . LYS A 1 193 ? 9.826 28.739 -44.967 1.00 61.50 193 LYS A O 1
ATOM 1520 N N . ASN A 1 194 ? 8.763 26.789 -44.511 1.00 60.59 194 ASN A N 1
ATOM 1521 C CA . ASN A 1 194 ? 8.988 26.123 -45.795 1.00 60.59 194 ASN A CA 1
ATOM 1522 C C . ASN A 1 194 ? 8.125 26.727 -46.923 1.00 60.59 194 ASN A C 1
ATOM 1524 O O . ASN A 1 194 ? 8.589 26.904 -48.051 1.00 60.59 194 ASN A O 1
ATOM 1528 N N . GLU A 1 195 ? 6.887 27.132 -46.623 1.00 63.38 195 GLU A N 1
ATOM 1529 C CA . GLU A 1 195 ? 6.051 27.886 -47.569 1.00 63.38 195 GLU A CA 1
ATOM 1530 C C . GLU A 1 195 ? 6.625 29.273 -47.875 1.00 63.38 195 GLU A C 1
ATOM 1532 O O . GLU A 1 195 ? 6.665 29.690 -49.037 1.00 63.38 195 GLU A O 1
ATOM 1537 N N . ARG A 1 196 ? 7.137 29.985 -46.861 1.00 61.41 196 ARG A N 1
ATOM 1538 C CA . ARG A 1 196 ? 7.777 31.298 -47.059 1.00 61.41 196 ARG A CA 1
ATOM 1539 C C . ARG A 1 196 ? 9.054 31.216 -47.899 1.00 61.41 196 ARG A C 1
ATOM 1541 O O . ARG A 1 196 ? 9.338 32.157 -48.640 1.00 61.41 196 ARG A O 1
ATOM 1548 N N . THR A 1 197 ? 9.808 30.117 -47.817 1.00 62.78 197 THR A N 1
ATOM 1549 C CA . THR A 1 197 ? 11.008 29.905 -48.650 1.00 62.78 197 THR A CA 1
ATOM 1550 C C . THR A 1 197 ? 10.630 29.605 -50.098 1.00 62.78 197 THR A C 1
ATOM 1552 O O . THR A 1 197 ? 11.103 30.297 -50.997 1.00 62.78 197 THR A O 1
ATOM 1555 N N . LYS A 1 198 ? 9.663 28.708 -50.333 1.00 63.19 198 LYS A N 1
ATOM 1556 C CA . LYS A 1 198 ? 9.150 28.423 -51.687 1.00 63.19 198 LYS A CA 1
ATOM 1557 C C . LYS A 1 198 ? 8.538 29.643 -52.384 1.00 63.19 198 LYS A C 1
ATOM 1559 O O . LYS A 1 198 ? 8.579 29.744 -53.607 1.00 63.19 198 LYS A O 1
ATOM 1564 N N . LYS A 1 199 ? 7.962 30.583 -51.626 1.00 62.16 199 LYS A N 1
ATOM 1565 C CA . LYS A 1 199 ? 7.397 31.834 -52.165 1.00 62.16 199 LYS A CA 1
ATOM 1566 C C . LYS A 1 199 ? 8.467 32.886 -52.497 1.00 62.16 199 LYS A C 1
ATOM 1568 O O . LYS A 1 199 ? 8.199 33.768 -53.307 1.00 62.16 199 LYS A O 1
ATOM 1573 N N . ARG A 1 200 ? 9.659 32.793 -51.892 1.00 59.28 200 ARG A N 1
ATOM 1574 C CA . ARG A 1 200 ? 10.827 33.640 -52.199 1.00 59.28 200 ARG A CA 1
ATOM 1575 C C . ARG A 1 200 ? 11.608 33.158 -53.418 1.00 59.28 200 ARG A C 1
ATOM 1577 O O . ARG A 1 200 ? 12.120 33.997 -54.135 1.00 59.28 200 ARG A O 1
ATOM 1584 N N . GLU A 1 201 ? 11.652 31.855 -53.675 1.00 61.38 201 GLU A N 1
ATOM 1585 C CA . GLU A 1 201 ? 12.330 31.281 -54.854 1.00 61.38 201 GLU A CA 1
ATOM 1586 C C . GLU A 1 201 ? 11.523 31.412 -56.160 1.00 61.38 201 GLU A C 1
ATOM 1588 O O . GLU A 1 201 ? 12.035 31.131 -57.238 1.00 61.38 201 GLU A O 1
ATOM 1593 N N . LYS A 1 202 ? 10.255 31.838 -56.079 1.00 56.34 202 LYS A N 1
ATOM 1594 C CA . LYS A 1 202 ? 9.363 32.068 -57.231 1.00 56.34 202 LYS A CA 1
ATOM 1595 C C . LYS A 1 202 ? 9.211 33.549 -57.629 1.00 56.34 202 LYS A C 1
ATOM 1597 O O . LYS A 1 202 ? 8.313 33.864 -58.409 1.00 56.34 202 LYS A O 1
ATOM 1602 N N . ARG A 1 203 ? 10.026 34.452 -57.078 1.00 47.66 203 ARG A N 1
ATOM 1603 C CA . ARG A 1 203 ? 10.129 35.869 -57.471 1.00 47.66 203 ARG A CA 1
ATOM 1604 C C . ARG A 1 203 ? 11.522 36.146 -58.003 1.00 47.66 203 ARG A C 1
ATOM 1606 O O . ARG A 1 203 ? 11.603 36.980 -58.925 1.00 47.66 203 ARG A O 1
#

Foldseek 3Di:
DDDDDDDDDPDDPDLPDPPDPAFAKPPCQDPQ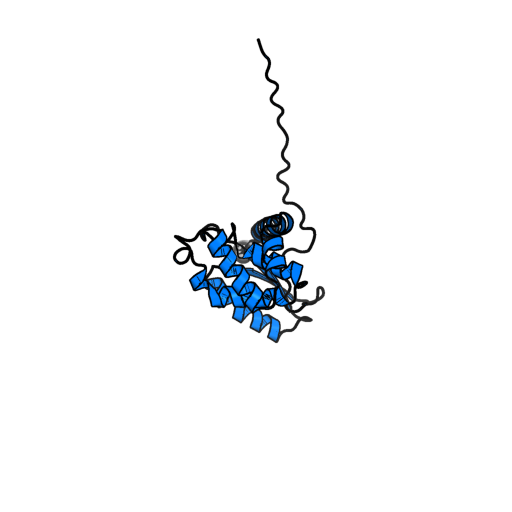APAEAEAEDFLLDPVRLVVVVVVVVVCVVQDSNHYIYGYFYAQDPVWPQRQDAAQQLLLVLCCVQVVRPCSVVSSNLSSVCSVCRGCVNCVPPDSVRRLVVRLVSCVVSPRHSVSSVDRSPDPSSNSSSVSSNVVVVVDDPPPPPVVVVVVVVVVVVVVVVVVVVVVVVVD

Nearest PDB structures (foldseek):
  3gn3-assembly1_A  TM=7.744E-01  e=2.922E-05  Pseudomonas syringae pv. tomato
  9edl-assembly1_A  TM=6.442E-01  e=1.086E-03  Francisella tularensis subsp. tularensis SCHU S4
  3h93-assembly1_A  TM=5.960E-01  e=9.961E-03  Pseudomonas aeruginosa PAO1
  7pq7-assembly2_B  TM=5.241E-01  e=3.493E-01  Campylobacter jejuni
  7pq8-assembly1_A  TM=5.013E-01  e=3.925E-01  Campylobacter jejuni

Radius of gyration: 23.7 Å; Cα contacts (8 Å, |Δi|>4): 221; chains: 1; bounding box: 40×64×84 Å

pLDDT: mean 79.42, std 16.76, range [33.72, 97.0]

Sequence (203 aa):
MAVVFMVMTLAGGQVPIPPRHAGFVYRCGHNNAPIHFDLYIDLTCSDSLVAFPTVRKVADHYGPDKLRLTTFLFALPYHRNAYATTKVTGAHAVDIITRGNLTYTWFATVFNNIASLTDSATRNLTDIDVLNRLVSLASAIGVPDVQFRQQIVSNLVSSLARNGWKYACTHPVFTFLEKRNKRADTSSQFEEKNERTKKREKR

Organism: Pomacea canaliculata (NCBI:txid400727)

Solvent-accessible surface area (backbone atoms only — not comparable to full-atom values): 11705 Å² total; per-residue (Å²): 138,87,84,81,83,82,81,83,75,84,76,77,85,70,78,70,80,68,97,53,80,77,55,46,62,47,89,76,31,38,94,80,20,85,35,78,46,79,43,80,36,29,75,79,40,68,67,38,55,63,46,50,63,56,57,48,52,53,38,65,72,57,27,36,70,46,28,18,40,32,40,33,57,42,56,50,92,89,43,75,47,31,71,79,64,47,52,48,22,40,44,46,23,43,22,65,77,49,74,46,74,46,32,69,57,49,51,53,52,43,46,78,43,30,74,71,60,32,61,79,62,41,66,89,52,52,73,65,55,55,38,52,54,49,40,54,59,37,42,75,74,72,42,58,53,71,60,45,60,55,34,40,74,28,69,65,26,50,49,50,41,52,43,35,32,54,54,51,69,74,52,65,95,59,67,70,58,62,60,50,54,59,51,52,58,51,51,54,54,51,52,54,52,51,52,57,49,60,58,59,77,74,111